Protein 3VY8 (pdb70)

Sequence (341 aa):
QVTLYGTIKAGVEVSRVKDAGTYKAQGGKSKTATQIADFGSKIGFKGQEDLGNGMKAIWQLEQKASIAGTNSGWGNRQSFIGLKGGFGTVRAGNLNTVLKDSGDNVNAWESGSNTEDVLGLGTIGRVESREISVRYDSPVFAGFSGSVQYVPRDNANDVDKYKHTKSSRESYHAGLKYENAGFFGQYAGSFAKYADLNTDAERVAVNTANAHPVKDYQVHRVVAGYDANDLYVSVAGQYEAAKNNEVGSIKGKKHEQTQVAATAAYYRFGNVTPRVSYAHGFKAKVNGVKDANYQYDQVIVGADYDFSKRTSALVSAGWWLKQGKGAGKVEQTASMVGLRHKF

Structure (mmCIF, N/CA/C/O backbone):
data_3VY8
#
_entry.id   3VY8
#
_cell.length_a   83.201
_cell.length_b   83.201
_cell.length_c   106.415
_cell.angle_alpha   90.00
_cell.angle_beta   90.00
_cell.angle_gamma   120.00
#
_symmetry.space_group_name_H-M   'P 63'
#
loop_
_entity.id
_entity.type
_entity.pdbx_description
1 polymer 'Outer membrane protein'
2 non-polymer 'CESIUM ION'
3 water water
#
loop_
_atom_site.group_PDB
_atom_site.id
_atom_site.type_symbol
_atom_site.label_atom_id
_atom_site.label_alt_id
_atom_site.label_comp_id
_atom_site.label_asym_id
_atom_site.label_entity_id
_atom_site.label_seq_id
_atom_site.pdbx_PDB_ins_code
_atom_site.Cartn_x
_atom_site.Cartn_y
_atom_site.Cartn_z
_atom_site.occupancy
_atom_site.B_iso_or_equiv
_atom_site.auth_seq_id
_atom_site.auth_comp_id
_atom_site.auth_asym_id
_atom_site.auth_atom_id
_atom_site.pdbx_PDB_model_num
ATOM 1 N N . GLN A 1 15 ? 44.092 13.218 -4.339 1.00 79.91 1 GLN X N 1
ATOM 2 C CA . GLN A 1 15 ? 42.858 14.021 -4.042 1.00 79.21 1 GLN X CA 1
ATOM 3 C C . GLN A 1 15 ? 42.536 14.180 -2.518 1.00 70.43 1 GLN X C 1
ATOM 4 O O . GLN A 1 15 ? 42.530 13.214 -1.766 1.00 68.28 1 GLN X O 1
ATOM 10 N N . VAL A 1 16 ? 42.300 15.430 -2.110 1.00 67.73 2 VAL X N 1
ATOM 11 C CA . VAL A 1 16 ? 42.117 15.864 -0.731 1.00 59.75 2 VAL X CA 1
ATOM 12 C C . VAL A 1 16 ? 40.924 16.825 -0.694 1.00 61.28 2 VAL X C 1
ATOM 13 O O . VAL A 1 16 ? 40.942 17.835 -1.409 1.00 52.03 2 VAL X O 1
ATOM 17 N N . THR A 1 17 ? 39.881 16.513 0.089 1.00 48.27 3 THR X N 1
ATOM 18 C CA . THR A 1 17 ? 38.727 17.375 0.060 1.00 44.70 3 THR X CA 1
ATOM 19 C C . THR A 1 17 ? 38.390 18.011 1.414 1.00 46.73 3 THR X C 1
ATOM 20 O O . THR A 1 17 ? 38.533 17.385 2.491 1.00 40.51 3 THR X O 1
ATOM 24 N N . LEU A 1 18 ? 37.946 19.269 1.334 1.00 38.92 4 LEU X N 1
ATOM 25 C CA . LEU A 1 18 ? 37.375 19.984 2.439 1.00 39.14 4 LEU X CA 1
ATOM 26 C C . LEU A 1 18 ? 35.847 19.922 2.390 1.00 40.14 4 LEU X C 1
ATOM 27 O O . LEU A 1 18 ? 35.258 20.077 1.344 1.00 40.62 4 LEU X O 1
ATOM 32 N N . TYR A 1 19 ? 35.215 19.694 3.532 1.00 36.58 5 TYR X N 1
ATOM 33 C CA . TYR A 1 19 ? 33.788 19.479 3.600 1.00 32.60 5 TYR X CA 1
ATOM 34 C C . TYR A 1 19 ? 33.286 19.897 4.964 1.00 33.43 5 TYR X C 1
ATOM 35 O O . TYR A 1 19 ? 34.082 20.147 5.880 1.00 36.50 5 TYR X O 1
ATOM 44 N N . GLY A 1 20 ? 31.971 19.999 5.124 1.00 31.34 6 GLY X N 1
ATOM 45 C CA . GLY A 1 20 ? 31.427 20.325 6.416 1.00 35.15 6 GLY X CA 1
ATOM 46 C C . GLY A 1 20 ? 29.939 20.674 6.361 1.00 34.57 6 GLY X C 1
ATOM 47 O O . GLY A 1 20 ? 29.319 20.623 5.323 1.00 32.18 6 GLY X O 1
ATOM 48 N N . THR A 1 21 ? 29.383 21.014 7.506 1.00 31.12 7 THR X N 1
ATOM 49 C CA . THR A 1 21 ? 28.032 21.486 7.560 1.00 34.22 7 THR X CA 1
ATOM 50 C C . THR A 1 21 ? 28.006 22.642 8.548 1.00 34.74 7 THR X C 1
ATOM 51 O O . THR A 1 21 ? 28.525 22.496 9.663 1.00 35.74 7 THR X O 1
ATOM 55 N N . ILE A 1 22 ? 27.452 23.783 8.129 1.00 33.30 8 ILE X N 1
ATOM 56 C CA . ILE A 1 22 ? 27.226 24.876 9.061 1.00 29.54 8 ILE X CA 1
ATOM 57 C C . ILE A 1 22 ? 25.702 24.885 9.359 1.00 33.71 8 ILE X C 1
ATOM 58 O O . ILE A 1 22 ? 24.915 24.955 8.440 1.00 31.29 8 ILE X O 1
ATOM 63 N N . LYS A 1 23 ? 25.277 24.842 10.615 1.00 33.94 9 LYS X N 1
ATOM 64 C CA . LYS A 1 23 ? 23.845 24.742 10.884 1.00 31.21 9 LYS X CA 1
ATOM 65 C C . LYS A 1 23 ? 23.532 25.368 12.213 1.00 32.36 9 LYS X C 1
ATOM 66 O O . LYS A 1 23 ? 24.286 25.229 13.180 1.00 36.12 9 LYS X O 1
ATOM 72 N N . ALA A 1 24 ? 22.420 26.103 12.271 1.00 28.70 10 ALA X N 1
ATOM 73 C CA . ALA A 1 24 ? 22.096 26.869 13.443 1.00 29.79 10 ALA X CA 1
ATOM 74 C C . ALA A 1 24 ? 20.657 27.338 13.360 1.00 32.24 10 ALA X C 1
ATOM 75 O O . ALA A 1 24 ? 20.067 27.336 12.305 1.00 33.15 10 ALA X O 1
ATOM 77 N N . GLY A 1 25 ? 20.124 27.815 14.478 1.00 37.74 11 GLY X N 1
ATOM 78 C CA . GLY A 1 25 ? 18.782 28.370 14.508 1.00 38.68 11 GLY X CA 1
ATOM 79 C C . GLY A 1 25 ? 18.486 29.060 15.816 1.00 42.00 11 GLY X C 1
ATOM 80 O O . GLY A 1 25 ? 19.398 29.363 16.656 1.00 35.32 11 GLY X O 1
ATOM 81 N N . VAL A 1 26 ? 17.194 29.380 15.964 1.00 37.64 12 VAL X N 1
ATOM 82 C CA . VAL A 1 26 ? 16.707 29.815 17.234 1.00 35.10 12 VAL X CA 1
ATOM 83 C C . VAL A 1 26 ? 15.735 28.847 17.825 1.00 34.96 12 VAL X C 1
ATOM 84 O O . VAL A 1 26 ? 14.822 28.437 17.152 1.00 35.24 12 VAL X O 1
ATOM 88 N N . GLU A 1 27 ? 15.982 28.474 19.093 1.00 38.42 13 GLU X N 1
ATOM 89 C CA . GLU A 1 27 ? 15.212 27.487 19.808 1.00 42.60 13 GLU X CA 1
ATOM 90 C C . GLU A 1 27 ? 14.431 28.195 20.928 1.00 48.77 13 GLU X C 1
ATOM 91 O O . GLU A 1 27 ? 14.968 29.076 21.635 1.00 40.03 13 GLU X O 1
ATOM 97 N N . VAL A 1 28 ? 13.169 27.792 21.071 1.00 42.10 14 VAL X N 1
ATOM 98 C CA . VAL A 1 28 ? 12.337 28.253 22.178 1.00 43.20 14 VAL X CA 1
ATOM 99 C C . VAL A 1 28 ? 12.010 27.009 23.005 1.00 42.87 14 VAL X C 1
ATOM 100 O O . VAL A 1 28 ? 11.597 25.982 22.456 1.00 41.67 14 VAL X O 1
ATOM 104 N N . SER A 1 29 ? 12.272 27.075 24.311 1.00 42.53 15 SER X N 1
ATOM 105 C CA . SER A 1 29 ? 12.088 25.918 25.182 1.00 44.19 15 SER X CA 1
ATOM 106 C C . SER A 1 29 ? 11.597 26.324 26.578 1.00 43.18 15 SER X C 1
ATOM 107 O O . SER A 1 29 ? 11.958 27.376 27.125 1.00 38.51 15 SER X O 1
ATOM 110 N N . ARG A 1 30 ? 10.826 25.397 27.145 1.00 46.55 16 ARG X N 1
ATOM 111 C CA . ARG A 1 30 ? 10.264 25.479 28.469 1.00 51.70 16 ARG X CA 1
ATOM 112 C C . ARG A 1 30 ? 10.312 24.103 29.104 1.00 47.53 16 ARG X C 1
ATOM 113 O O . ARG A 1 30 ? 10.141 23.089 28.431 1.00 51.81 16 ARG X O 1
ATOM 121 N N . VAL A 1 31 ? 10.479 24.079 30.415 1.00 48.12 17 VAL X N 1
ATOM 122 C CA . VAL A 1 31 ? 10.558 22.841 31.168 1.00 54.25 17 VAL X CA 1
ATOM 123 C C . VAL A 1 31 ? 9.512 22.919 32.265 1.00 59.71 17 VAL X C 1
ATOM 124 O O . VAL A 1 31 ? 9.301 23.978 32.861 1.00 54.33 17 VAL X O 1
ATOM 128 N N . LYS A 1 32 ? 8.845 21.790 32.496 1.00 62.14 18 LYS X N 1
ATOM 129 C CA . LYS A 1 32 ? 7.834 21.657 33.536 1.00 62.53 18 LYS X CA 1
ATOM 130 C C . LYS A 1 32 ? 8.397 20.620 34.484 1.00 59.35 18 LYS X C 1
ATOM 131 O O . LYS A 1 32 ? 8.369 19.424 34.212 1.00 60.88 18 LYS X O 1
ATOM 137 N N . ASP A 1 33 ? 8.967 21.100 35.583 1.00 64.62 19 ASP X N 1
ATOM 138 C CA . ASP A 1 33 ? 9.600 20.235 36.590 1.00 65.16 19 ASP X CA 1
ATOM 139 C C . ASP A 1 33 ? 9.210 20.823 37.951 1.00 72.97 19 ASP X C 1
ATOM 140 O O . ASP A 1 33 ? 9.658 21.939 38.317 1.00 69.58 19 ASP X O 1
ATOM 145 N N . ALA A 1 34 ? 8.395 20.052 38.689 1.00 73.01 20 ALA X N 1
ATOM 146 C CA . ALA A 1 34 ? 7.844 20.454 39.991 1.00 70.85 20 ALA X CA 1
ATOM 147 C C . ALA A 1 34 ? 8.981 20.631 40.985 1.00 75.71 20 ALA X C 1
ATOM 148 O O . ALA A 1 34 ? 9.039 21.653 41.676 1.00 74.77 20 ALA X O 1
ATOM 150 N N . GLY A 1 35 ? 9.896 19.654 41.019 1.00 69.43 21 GLY X N 1
ATOM 151 C CA . GLY A 1 35 ? 11.076 19.687 41.892 1.00 70.67 21 GLY X CA 1
ATOM 152 C C . GLY A 1 35 ? 11.958 20.920 41.795 1.00 70.18 21 GLY X C 1
ATOM 153 O O . GLY A 1 35 ? 12.338 21.496 42.813 1.00 72.59 21 GLY X O 1
ATOM 154 N N . THR A 1 36 ? 12.294 21.339 40.581 1.00 73.12 22 THR X N 1
ATOM 155 C CA . THR A 1 36 ? 13.299 22.387 40.422 1.00 73.60 22 THR X CA 1
ATOM 156 C C . THR A 1 36 ? 12.706 23.787 40.252 1.00 74.91 22 THR X C 1
ATOM 157 O O . THR A 1 36 ? 13.410 24.772 40.494 1.00 75.76 22 THR X O 1
ATOM 161 N N . TYR A 1 37 ? 11.429 23.893 39.860 1.00 78.48 23 TYR X N 1
ATOM 162 C CA . TYR A 1 37 ? 10.818 25.228 39.642 1.00 77.69 23 TYR X CA 1
ATOM 163 C C . TYR A 1 37 ? 9.676 25.530 40.575 1.00 82.80 23 TYR X C 1
ATOM 164 O O . TYR A 1 37 ? 8.679 24.805 40.595 1.00 85.94 23 TYR X O 1
ATOM 173 N N . LYS A 1 38 ? 9.826 26.620 41.328 1.00 94.26 24 LYS X N 1
ATOM 174 C CA . LYS A 1 38 ? 8.801 27.066 42.283 1.00 99.85 24 LYS X CA 1
ATOM 175 C C . LYS A 1 38 ? 7.671 27.845 41.577 1.00 103.25 24 LYS X C 1
ATOM 176 O O . LYS A 1 38 ? 6.526 27.808 42.023 1.00 100.44 24 LYS X O 1
ATOM 182 N N . ALA A 1 39 ? 7.998 28.516 40.468 1.00 108.67 25 ALA X N 1
ATOM 183 C CA . ALA A 1 39 ? 7.017 29.270 39.674 1.00 107.96 25 ALA X CA 1
ATOM 184 C C . ALA A 1 39 ? 5.793 28.414 39.289 1.00 106.23 25 ALA X C 1
ATOM 185 O O . ALA A 1 39 ? 5.898 27.188 39.206 1.00 109.02 25 ALA X O 1
ATOM 187 N N . GLN A 1 40 ? 4.648 29.070 39.055 1.00 109.51 26 GLN X N 1
ATOM 188 C CA . GLN A 1 40 ? 3.311 28.415 39.038 1.00 103.07 26 GLN X CA 1
ATOM 189 C C . GLN A 1 40 ? 3.111 27.190 38.111 1.00 111.16 26 GLN X C 1
ATOM 190 O O . GLN A 1 40 ? 3.218 27.289 36.873 1.00 104.51 26 GLN X O 1
ATOM 196 N N . GLY A 1 41 ? 2.798 26.048 38.735 1.00 108.57 27 GLY X N 1
ATOM 197 C CA . GLY A 1 41 ? 2.556 24.775 38.034 1.00 106.55 27 GLY X CA 1
ATOM 198 C C . GLY A 1 41 ? 3.793 23.894 37.879 1.00 102.43 27 GLY X C 1
ATOM 199 O O . GLY A 1 41 ? 3.720 22.822 37.269 1.00 95.95 27 GLY X O 1
ATOM 200 N N . GLY A 1 42 ? 4.922 24.339 38.443 1.00 98.16 28 GLY X N 1
ATOM 201 C CA . GLY A 1 42 ? 6.231 23.691 38.240 1.00 85.84 28 GLY X CA 1
ATOM 202 C C . GLY A 1 42 ? 6.900 24.080 36.921 1.00 71.45 28 GLY X C 1
ATOM 203 O O . GLY A 1 42 ? 7.846 23.451 36.494 1.00 76.07 28 GLY X O 1
ATOM 204 N N . LYS A 1 43 ? 6.406 25.137 36.298 1.00 66.20 29 LYS X N 1
ATOM 205 C CA . LYS A 1 43 ? 6.861 25.617 34.995 1.00 68.57 29 LYS X CA 1
ATOM 206 C C . LYS A 1 43 ? 8.031 26.593 35.083 1.00 66.44 29 LYS X C 1
ATOM 207 O O . LYS A 1 43 ? 7.998 27.538 35.872 1.00 61.60 29 LYS X O 1
ATOM 213 N N . SER A 1 44 ? 9.075 26.344 34.280 1.00 66.02 30 SER X N 1
ATOM 214 C CA . SER A 1 44 ? 10.194 27.285 34.133 1.00 59.79 30 SER X CA 1
ATOM 215 C C . SER A 1 44 ? 9.684 28.501 33.366 1.00 56.66 30 SER X C 1
ATOM 216 O O . SER A 1 44 ? 8.522 28.546 32.925 1.00 55.33 30 SER X O 1
ATOM 219 N N . LYS A 1 45 ? 10.543 29.492 33.201 1.00 52.66 31 LYS X N 1
ATOM 220 C CA . LYS A 1 45 ? 10.262 30.522 32.201 1.00 58.27 31 LYS X CA 1
ATOM 221 C C . LYS A 1 45 ? 10.571 29.951 30.802 1.00 50.60 31 LYS X C 1
ATOM 222 O O . LYS A 1 45 ? 11.194 28.881 30.676 1.00 45.91 31 LYS X O 1
ATOM 228 N N . THR A 1 46 ? 10.122 30.636 29.762 1.00 50.97 32 THR X N 1
ATOM 229 C CA . THR A 1 46 ? 10.415 30.246 28.380 1.00 52.41 32 THR X CA 1
ATOM 230 C C . THR A 1 46 ? 11.792 30.795 27.951 1.00 50.74 32 THR X C 1
ATOM 231 O O . THR A 1 46 ? 12.044 31.978 28.031 1.00 48.55 32 THR X O 1
ATOM 235 N N . ALA A 1 47 ? 12.678 29.911 27.514 1.00 51.85 33 ALA X N 1
ATOM 236 C CA . ALA A 1 47 ? 14.001 30.314 27.073 1.00 45.28 33 ALA X CA 1
ATOM 237 C C . ALA A 1 47 ? 14.011 30.456 25.546 1.00 45.68 33 ALA X C 1
ATOM 238 O O . ALA A 1 47 ? 13.412 29.608 24.825 1.00 38.31 33 ALA X O 1
ATOM 240 N N . THR A 1 48 ? 14.644 31.546 25.062 1.00 43.34 34 THR X N 1
ATOM 241 C CA . THR A 1 48 ? 14.790 31.828 23.603 1.00 46.10 34 THR X CA 1
ATOM 242 C C . THR A 1 48 ? 16.252 32.041 23.256 1.00 40.85 34 THR X C 1
ATOM 243 O O . THR A 1 48 ? 16.872 33.019 23.706 1.00 40.61 34 THR X O 1
ATOM 247 N N . GLN A 1 49 ? 16.775 31.150 22.422 1.00 38.51 35 GLN X N 1
ATOM 248 C CA . GLN A 1 49 ? 18.225 31.085 22.200 1.00 44.87 35 GLN X CA 1
ATOM 249 C C . GLN A 1 49 ? 18.576 30.836 20.788 1.00 40.17 35 GLN X C 1
ATOM 250 O O . GLN A 1 49 ? 18.047 29.905 20.198 1.00 36.94 35 GLN X O 1
ATOM 256 N N . ILE A 1 50 ? 19.446 31.700 20.268 1.00 33.93 36 ILE X N 1
ATOM 257 C CA . ILE A 1 50 ? 20.267 31.397 19.120 1.00 35.98 36 ILE X CA 1
ATOM 258 C C . ILE A 1 50 ? 21.183 30.207 19.515 1.00 36.87 36 ILE X C 1
ATOM 259 O O . ILE A 1 50 ? 21.848 30.239 20.534 1.00 33.13 36 ILE X O 1
ATOM 264 N N . ALA A 1 51 ? 21.171 29.141 18.728 1.00 37.85 37 ALA X N 1
ATOM 265 C CA . ALA A 1 51 ? 21.999 28.012 19.037 1.00 35.59 37 ALA X CA 1
ATOM 266 C C . ALA A 1 51 ? 22.644 27.380 17.787 1.00 36.78 37 ALA X C 1
ATOM 267 O O . ALA A 1 51 ? 21.973 27.135 16.816 1.00 35.05 37 ALA X O 1
ATOM 269 N N . ASP A 1 52 ? 23.919 27.009 17.881 1.00 28.78 38 ASP X N 1
ATOM 270 C CA . ASP A 1 52 ? 24.511 26.165 16.832 1.00 31.38 38 ASP X CA 1
ATOM 271 C C . ASP A 1 52 ? 23.918 24.749 16.961 1.00 31.14 38 ASP X C 1
ATOM 272 O O . ASP A 1 52 ? 23.786 24.219 18.068 1.00 29.59 38 ASP X O 1
ATOM 277 N N . PHE A 1 53 ? 23.662 24.142 15.819 1.00 29.69 39 PHE X N 1
ATOM 278 C CA . PHE A 1 53 ? 23.073 22.800 15.747 1.00 31.19 39 PHE X CA 1
ATOM 279 C C . PHE A 1 53 ? 24.121 21.736 15.545 1.00 32.79 39 PHE X C 1
ATOM 280 O O . PHE A 1 53 ? 23.776 20.623 15.250 1.00 31.71 39 PHE X O 1
ATOM 288 N N . GLY A 1 54 ? 25.416 22.069 15.676 1.00 33.02 40 GLY X N 1
ATOM 289 C CA . GLY A 1 54 ? 26.426 21.008 15.504 1.00 31.68 40 GLY X CA 1
ATOM 290 C C . GLY A 1 54 ? 27.262 21.177 14.237 1.00 32.32 40 GLY X C 1
ATOM 291 O O . GLY A 1 54 ? 27.691 20.207 13.619 1.00 30.31 40 GLY X O 1
ATOM 292 N N . SER A 1 55 ? 27.593 22.433 13.935 1.00 28.46 41 SER X N 1
ATOM 293 C CA . SER A 1 55 ? 28.339 22.764 12.767 1.00 28.55 41 SER X CA 1
ATOM 294 C C . SER A 1 55 ? 29.685 22.009 12.881 1.00 29.01 41 SER X C 1
ATOM 295 O O . SER A 1 55 ? 30.145 21.796 13.941 1.00 28.00 41 SER X O 1
ATOM 298 N N . LYS A 1 56 ? 30.245 21.616 11.761 1.00 28.90 42 LYS X N 1
ATOM 299 C CA . LYS A 1 56 ? 31.456 20.794 11.752 1.00 35.01 42 LYS X CA 1
ATOM 300 C C . LYS A 1 56 ? 32.212 21.044 10.478 1.00 34.97 42 LYS X C 1
ATOM 301 O O . LYS A 1 56 ? 31.684 21.519 9.457 1.00 33.07 42 LYS X O 1
ATOM 307 N N . ILE A 1 57 ? 33.484 20.726 10.548 1.00 37.26 43 ILE X N 1
ATOM 308 C CA . ILE A 1 57 ? 34.354 20.914 9.433 1.00 34.54 43 ILE X CA 1
ATOM 309 C C . ILE A 1 57 ? 35.356 19.777 9.394 1.00 36.29 43 ILE X C 1
ATOM 310 O O . ILE A 1 57 ? 35.854 19.345 10.421 1.00 37.19 43 ILE X O 1
ATOM 315 N N . GLY A 1 58 ? 35.592 19.268 8.186 1.00 39.26 44 GLY X N 1
ATOM 316 C CA . GLY A 1 58 ? 36.466 18.126 7.958 1.00 35.54 44 GLY X CA 1
ATOM 317 C C . GLY A 1 58 ? 37.413 18.265 6.772 1.00 41.10 44 GLY X C 1
ATOM 318 O O . GLY A 1 58 ? 37.200 19.098 5.858 1.00 37.11 44 GLY X O 1
ATOM 319 N N . PHE A 1 59 ? 38.448 17.416 6.805 1.00 37.44 45 PHE X N 1
ATOM 320 C CA . PHE A 1 59 ? 39.403 17.228 5.735 1.00 38.54 45 PHE X CA 1
ATOM 321 C C . PHE A 1 59 ? 39.538 15.715 5.522 1.00 40.31 45 PHE X C 1
ATOM 322 O O . PHE A 1 59 ? 39.730 14.981 6.479 1.00 40.85 45 PHE X O 1
ATOM 330 N N . LYS A 1 60 ? 39.422 15.260 4.276 1.00 38.78 46 LYS X N 1
ATOM 331 C CA . LYS A 1 60 ? 39.583 13.825 3.958 1.00 38.85 46 LYS X CA 1
ATOM 332 C C . LYS A 1 60 ? 40.221 13.665 2.608 1.00 42.86 46 LYS X C 1
ATOM 333 O O . LYS A 1 60 ? 40.230 14.610 1.782 1.00 38.93 46 LYS X O 1
ATOM 339 N N . GLY A 1 61 ? 40.742 12.462 2.369 1.00 37.93 47 GLY X N 1
ATOM 340 C CA . GLY A 1 61 ? 41.463 12.206 1.149 1.00 37.38 47 GLY X CA 1
ATOM 341 C C . GLY A 1 61 ? 41.514 10.707 0.927 1.00 41.01 47 GLY X C 1
ATOM 342 O O . GLY A 1 61 ? 41.190 9.926 1.829 1.00 36.00 47 GLY X O 1
ATOM 343 N N . GLN A 1 62 ? 41.938 10.318 -0.268 1.00 39.67 48 GLN X N 1
ATOM 344 C CA . GLN A 1 62 ? 42.149 8.910 -0.619 1.00 41.23 48 GLN X CA 1
ATOM 345 C C . GLN A 1 62 ? 43.223 8.886 -1.668 1.00 43.32 48 GLN X C 1
ATOM 346 O O . GLN A 1 62 ? 43.391 9.870 -2.395 1.00 45.13 48 GLN X O 1
ATOM 352 N N . GLU A 1 63 ? 43.930 7.762 -1.766 1.00 38.55 49 GLU X N 1
ATOM 353 C CA . GLU A 1 63 ? 44.937 7.597 -2.789 1.00 43.36 49 GLU X CA 1
ATOM 354 C C . GLU A 1 63 ? 44.881 6.170 -3.334 1.00 41.50 49 GLU X C 1
ATOM 355 O O . GLU A 1 63 ? 44.979 5.224 -2.556 1.00 41.33 49 GLU X O 1
ATOM 361 N N . ASP A 1 64 ? 44.789 6.039 -4.661 1.00 40.17 50 ASP X N 1
ATOM 362 C CA . ASP A 1 64 ? 44.767 4.736 -5.294 1.00 44.79 50 ASP X CA 1
ATOM 363 C C . ASP A 1 64 ? 46.171 4.153 -5.159 1.00 44.46 50 ASP X C 1
ATOM 364 O O . ASP A 1 64 ? 47.163 4.766 -5.510 1.00 42.54 50 ASP X O 1
ATOM 369 N N . LEU A 1 65 ? 46.229 2.980 -4.566 1.00 43.36 51 LEU X N 1
ATOM 370 C CA . LEU A 1 65 ? 47.489 2.280 -4.420 1.00 45.80 51 LEU X CA 1
ATOM 371 C C . LEU A 1 65 ? 47.765 1.268 -5.568 1.00 52.13 51 LEU X C 1
ATOM 372 O O . LEU A 1 65 ? 48.783 0.553 -5.516 1.00 46.49 51 LEU X O 1
ATOM 377 N N . GLY A 1 66 ? 46.876 1.242 -6.577 1.00 47.99 52 GLY X N 1
ATOM 378 C CA . GLY A 1 66 ? 47.113 0.497 -7.808 1.00 59.00 52 GLY X CA 1
ATOM 379 C C . GLY A 1 66 ? 46.326 -0.792 -8.132 1.00 72.00 52 GLY X C 1
ATOM 380 O O . GLY A 1 66 ? 46.189 -1.160 -9.325 1.00 70.57 52 GLY X O 1
ATOM 381 N N . ASN A 1 67 ? 45.814 -1.483 -7.109 1.00 71.18 53 ASN X N 1
ATOM 382 C CA . ASN A 1 67 ? 45.295 -2.851 -7.297 1.00 70.32 53 ASN X CA 1
ATOM 383 C C . ASN A 1 67 ? 43.810 -2.999 -6.984 1.00 69.52 53 ASN X C 1
ATOM 384 O O . ASN A 1 67 ? 43.360 -4.095 -6.641 1.00 70.22 53 ASN X O 1
ATOM 389 N N . GLY A 1 68 ? 43.047 -1.908 -7.079 1.00 63.63 54 GLY X N 1
ATOM 390 C CA . GLY A 1 68 ? 41.730 -1.870 -6.446 1.00 61.78 54 GLY X CA 1
ATOM 391 C C . GLY A 1 68 ? 41.870 -1.539 -4.947 1.00 63.28 54 GLY X C 1
ATOM 392 O O . GLY A 1 68 ? 40.881 -1.553 -4.212 1.00 71.35 54 GLY X O 1
ATOM 393 N N . MET A 1 69 ? 43.086 -1.234 -4.491 1.00 56.02 55 MET X N 1
ATOM 394 C CA . MET A 1 69 ? 43.319 -0.749 -3.127 1.00 52.59 55 MET X CA 1
ATOM 395 C C . MET A 1 69 ? 43.515 0.773 -3.005 1.00 48.67 55 MET X C 1
ATOM 396 O O . MET A 1 69 ? 44.192 1.413 -3.812 1.00 51.04 55 MET X O 1
ATOM 401 N N . LYS A 1 70 ? 42.960 1.349 -1.955 1.00 46.23 56 LYS X N 1
ATOM 402 C CA . LYS A 1 70 ? 43.105 2.771 -1.689 1.00 44.03 56 LYS X CA 1
ATOM 403 C C . LYS A 1 70 ? 43.533 3.036 -0.268 1.00 39.44 56 LYS X C 1
ATOM 404 O O . LYS A 1 70 ? 43.086 2.355 0.623 1.00 37.80 56 LYS X O 1
ATOM 410 N N . ALA A 1 71 ? 44.410 4.020 -0.040 1.00 39.38 57 ALA X N 1
ATOM 411 C CA . ALA A 1 71 ? 44.585 4.599 1.310 1.00 36.49 57 ALA X CA 1
ATOM 412 C C . ALA A 1 71 ? 43.424 5.566 1.532 1.00 36.08 57 ALA X C 1
ATOM 413 O O . ALA A 1 71 ? 43.046 6.254 0.590 1.00 33.42 57 ALA X O 1
ATOM 415 N N . ILE A 1 72 ? 42.869 5.605 2.758 1.00 35.93 58 ILE X N 1
ATOM 416 C CA . ILE A 1 72 ? 41.851 6.600 3.122 1.00 38.57 58 ILE X CA 1
ATOM 417 C C . ILE A 1 72 ? 42.181 7.261 4.436 1.00 37.77 58 ILE X C 1
ATOM 418 O O . ILE A 1 72 ? 42.730 6.609 5.291 1.00 42.57 58 ILE X O 1
ATOM 423 N N . TRP A 1 73 ? 41.781 8.520 4.609 1.00 33.72 59 TRP X N 1
ATOM 424 C CA . TRP A 1 73 ? 41.934 9.194 5.880 1.00 36.68 59 TRP X CA 1
ATOM 425 C C . TRP A 1 73 ? 40.919 10.283 5.963 1.00 37.68 59 TRP X C 1
ATOM 426 O O . TRP A 1 73 ? 40.374 10.687 4.955 1.00 32.48 59 TRP X O 1
ATOM 437 N N . GLN A 1 74 ? 40.707 10.779 7.177 1.00 36.23 60 GLN X N 1
ATOM 438 C CA . GLN A 1 74 ? 39.728 11.822 7.434 1.00 37.49 60 GLN X CA 1
ATOM 439 C C . GLN A 1 74 ? 40.083 12.420 8.762 1.00 37.82 60 GLN X C 1
ATOM 440 O O . GLN A 1 74 ? 40.519 11.707 9.682 1.00 37.79 60 GLN X O 1
ATOM 446 N N . LEU A 1 75 ? 39.973 13.741 8.834 1.00 32.10 61 LEU X N 1
ATOM 447 C CA . LEU A 1 75 ? 40.149 14.458 10.060 1.00 33.68 61 LEU X CA 1
ATOM 448 C C . LEU A 1 75 ? 38.930 15.412 10.170 1.00 34.35 61 LEU X C 1
ATOM 449 O O . LEU A 1 75 ? 38.841 16.383 9.440 1.00 33.34 61 LEU X O 1
ATOM 454 N N . GLU A 1 76 ? 37.994 15.098 11.048 1.00 32.89 62 GLU X N 1
ATOM 455 C CA . GLU A 1 76 ? 36.809 15.887 11.208 1.00 33.30 62 GLU X CA 1
ATOM 456 C C . GLU A 1 76 ? 36.733 16.492 12.600 1.00 34.10 62 GLU X C 1
ATOM 457 O O . GLU A 1 76 ? 37.121 15.843 13.574 1.00 29.17 62 GLU X O 1
ATOM 463 N N . GLN A 1 77 ? 36.155 17.701 12.717 1.00 31.90 63 GLN X N 1
ATOM 464 C CA . GLN A 1 77 ? 36.191 18.453 13.993 1.00 35.78 63 GLN X CA 1
ATOM 465 C C . GLN A 1 77 ? 34.837 19.100 14.221 1.00 30.42 63 GLN X C 1
ATOM 466 O O . GLN A 1 77 ? 34.259 19.549 13.278 1.00 29.91 63 GLN X O 1
ATOM 472 N N . LYS A 1 78 ? 34.463 19.304 15.474 1.00 30.29 64 LYS X N 1
ATOM 473 C CA . LYS A 1 78 ? 33.378 20.229 15.866 1.00 32.67 64 LYS X CA 1
ATOM 474 C C . LYS A 1 78 ? 33.793 21.649 15.608 1.00 34.63 64 LYS X C 1
ATOM 475 O O . LYS A 1 78 ? 34.979 22.018 15.881 1.00 33.78 64 LYS X O 1
ATOM 481 N N . ALA A 1 79 ? 32.874 22.457 15.046 1.00 31.32 65 ALA X N 1
ATOM 482 C CA . ALA A 1 79 ? 33.290 23.851 14.709 1.00 33.45 65 ALA X CA 1
ATOM 483 C C . ALA A 1 79 ? 32.075 24.753 14.833 1.00 31.85 65 ALA X C 1
ATOM 484 O O . ALA A 1 79 ? 31.673 25.355 13.877 1.00 30.62 65 ALA X O 1
ATOM 486 N N . SER A 1 80 ? 31.480 24.789 16.013 1.00 32.40 66 SER X N 1
ATOM 487 C CA . SER A 1 80 ? 30.247 25.495 16.192 1.00 35.37 66 SER X CA 1
ATOM 488 C C . SER A 1 80 ? 30.512 26.948 15.802 1.00 37.80 66 SER X C 1
ATOM 489 O O . SER A 1 80 ? 31.557 27.474 16.150 1.00 35.18 66 SER X O 1
ATOM 492 N N . ILE A 1 81 ? 29.564 27.590 15.111 1.00 37.35 67 ILE X N 1
ATOM 493 C CA . ILE A 1 81 ? 29.704 29.018 14.784 1.00 35.84 67 ILE X CA 1
ATOM 494 C C . ILE A 1 81 ? 29.471 29.943 15.942 1.00 37.43 67 ILE X C 1
ATOM 495 O O . ILE A 1 81 ? 29.597 31.189 15.788 1.00 32.34 67 ILE X O 1
ATOM 500 N N . ALA A 1 82 ? 29.133 29.364 17.091 1.00 36.45 68 ALA X N 1
ATOM 501 C CA . ALA A 1 82 ? 29.119 30.144 18.326 1.00 39.34 68 ALA X CA 1
ATOM 502 C C . ALA A 1 82 ? 30.525 30.258 18.996 1.00 40.92 68 ALA X C 1
ATOM 503 O O . ALA A 1 82 ? 30.677 30.937 19.988 1.00 36.23 68 ALA X O 1
ATOM 505 N N . GLY A 1 83 ? 31.523 29.560 18.462 1.00 38.95 69 GLY X N 1
ATOM 506 C CA . GLY A 1 83 ? 32.875 29.635 19.024 1.00 35.82 69 GLY X CA 1
ATOM 507 C C . GLY A 1 83 ? 33.106 28.860 20.305 1.00 35.07 69 GLY X C 1
ATOM 508 O O . GLY A 1 83 ? 33.881 29.255 21.109 1.00 40.97 69 GLY X O 1
ATOM 509 N N . THR A 1 84 ? 32.426 27.750 20.506 1.00 38.13 70 THR X N 1
ATOM 510 C CA . THR A 1 84 ? 32.503 27.042 21.767 1.00 40.80 70 THR X CA 1
ATOM 511 C C . THR A 1 84 ? 33.349 25.752 21.659 1.00 38.85 70 THR X C 1
ATOM 512 O O . THR A 1 84 ? 33.659 25.158 22.661 1.00 40.85 70 THR X O 1
ATOM 516 N N . ASN A 1 85 ? 33.679 25.298 20.454 1.00 31.06 71 ASN X N 1
ATOM 517 C CA . ASN A 1 85 ? 34.495 24.060 20.368 1.00 29.01 71 ASN X CA 1
ATOM 518 C C . ASN A 1 85 ? 35.973 24.419 20.224 1.00 32.30 71 ASN X C 1
ATOM 519 O O . ASN A 1 85 ? 36.312 25.489 19.718 1.00 26.53 71 ASN X O 1
ATOM 524 N N . SER A 1 86 ? 36.818 23.495 20.642 1.00 30.21 72 SER X N 1
ATOM 525 C CA . SER A 1 86 ? 38.222 23.549 20.264 1.00 34.10 72 SER X CA 1
ATOM 526 C C . SER A 1 86 ? 38.709 22.105 20.120 1.00 35.23 72 SER X C 1
ATOM 527 O O . SER A 1 86 ? 38.138 21.157 20.709 1.00 34.53 72 SER X O 1
ATOM 530 N N . GLY A 1 87 ? 39.706 21.891 19.294 1.00 33.76 73 GLY X N 1
ATOM 531 C CA . GLY A 1 87 ? 40.095 20.482 19.076 1.00 34.51 73 GLY X CA 1
ATOM 532 C C . GLY A 1 87 ? 40.075 20.088 17.615 1.00 33.41 73 GLY X C 1
ATOM 533 O O . GLY A 1 87 ? 39.308 20.617 16.789 1.00 33.40 73 GLY X O 1
ATOM 534 N N . TRP A 1 88 ? 40.964 19.162 17.303 1.00 32.79 74 TRP X N 1
ATOM 535 C CA . TRP A 1 88 ? 41.049 18.486 16.011 1.00 31.39 74 TRP X CA 1
ATOM 536 C C . TRP A 1 88 ? 40.755 17.034 16.294 1.00 31.16 74 TRP X C 1
ATOM 537 O O . TRP A 1 88 ? 41.064 16.521 17.350 1.00 28.60 74 TRP X O 1
ATOM 548 N N . GLY A 1 89 ? 40.182 16.365 15.324 1.00 32.95 75 GLY X N 1
ATOM 549 C CA . GLY A 1 89 ? 40.019 14.944 15.356 1.00 33.08 75 GLY X CA 1
ATOM 550 C C . GLY A 1 89 ? 38.926 14.548 16.330 1.00 31.00 75 GLY X C 1
ATOM 551 O O . GLY A 1 89 ? 38.912 13.387 16.716 1.00 32.85 75 GLY X O 1
ATOM 552 N N . ASN A 1 90 ? 38.042 15.458 16.763 1.00 26.93 76 ASN X N 1
ATOM 553 C CA . ASN A 1 90 ? 37.094 15.100 17.834 1.00 26.99 76 ASN X CA 1
ATOM 554 C C . ASN A 1 90 ? 35.729 14.666 17.258 1.00 31.74 76 ASN X C 1
ATOM 555 O O . ASN A 1 90 ? 34.792 14.410 18.012 1.00 29.19 76 ASN X O 1
ATOM 560 N N . ARG A 1 91 ? 35.593 14.684 15.934 1.00 32.57 77 ARG X N 1
ATOM 561 C CA . ARG A 1 91 ? 34.534 13.873 15.278 1.00 34.40 77 ARG X CA 1
ATOM 562 C C . ARG A 1 91 ? 35.226 12.810 14.423 1.00 32.15 77 ARG X C 1
ATOM 563 O O . ARG A 1 91 ? 36.460 12.782 14.312 1.00 33.00 77 ARG X O 1
ATOM 571 N N . GLN A 1 92 ? 34.449 11.985 13.756 1.00 35.17 78 GLN X N 1
ATOM 572 C CA . GLN A 1 92 ? 35.083 10.812 13.139 1.00 35.65 78 GLN X CA 1
ATOM 573 C C . GLN A 1 92 ? 36.334 11.133 12.305 1.00 30.39 78 GLN X C 1
ATOM 574 O O . GLN A 1 92 ? 36.291 11.931 11.404 1.00 34.65 78 GLN X O 1
ATOM 580 N N . SER A 1 93 ? 37.423 10.484 12.640 1.00 28.21 79 SER X N 1
ATOM 581 C CA . SER A 1 93 ? 38.731 10.784 12.090 1.00 31.71 79 SER X CA 1
ATOM 582 C C . SER A 1 93 ? 39.479 9.441 12.052 1.00 31.44 79 SER X C 1
ATOM 583 O O . SER A 1 93 ? 39.342 8.659 12.982 1.00 30.20 79 SER X O 1
ATOM 586 N N . PHE A 1 94 ? 40.191 9.133 10.974 1.00 30.43 80 PHE X N 1
ATOM 587 C CA . PHE A 1 94 ? 40.754 7.808 10.881 1.00 33.15 80 PHE X CA 1
ATOM 588 C C . PHE A 1 94 ? 41.806 7.813 9.803 1.00 36.13 80 PHE X C 1
ATOM 589 O O . PHE A 1 94 ? 41.886 8.760 9.039 1.00 33.99 80 PHE X O 1
ATOM 597 N N . ILE A 1 95 ? 42.627 6.750 9.791 1.00 33.91 81 ILE X N 1
ATOM 598 C CA . ILE A 1 95 ? 43.361 6.315 8.634 1.00 33.81 81 ILE X CA 1
ATOM 599 C C . ILE A 1 95 ? 42.873 4.871 8.299 1.00 33.72 81 ILE X C 1
ATOM 600 O O . ILE A 1 95 ? 42.484 4.141 9.173 1.00 33.25 81 ILE X O 1
ATOM 605 N N . GLY A 1 96 ? 42.869 4.469 7.049 1.00 34.20 82 GLY X N 1
ATOM 606 C CA . GLY A 1 96 ? 42.586 3.085 6.735 1.00 36.86 82 GLY X CA 1
ATOM 607 C C . GLY A 1 96 ? 42.920 2.688 5.291 1.00 37.59 82 GLY X C 1
ATOM 608 O O . GLY A 1 96 ? 43.644 3.386 4.563 1.00 32.31 82 GLY X O 1
ATOM 609 N N . LEU A 1 97 ? 42.412 1.518 4.910 1.00 37.26 83 LEU X N 1
ATOM 610 C CA . LEU A 1 97 ? 42.619 0.963 3.564 1.00 41.04 83 LEU X CA 1
ATOM 611 C C . LEU A 1 97 ? 41.321 0.372 3.096 1.00 42.67 83 LEU X C 1
ATOM 612 O O . LEU A 1 97 ? 40.640 -0.242 3.896 1.00 40.90 83 LEU X O 1
ATOM 617 N N . LYS A 1 98 ? 41.017 0.529 1.807 1.00 43.83 84 LYS X N 1
ATOM 618 C CA . LYS A 1 98 ? 39.796 0.068 1.185 1.00 45.82 84 LYS X CA 1
ATOM 619 C C . LYS A 1 98 ? 40.187 -0.686 -0.055 1.00 52.40 84 LYS X C 1
ATOM 620 O O . LYS A 1 98 ? 41.102 -0.275 -0.783 1.00 49.94 84 LYS X O 1
ATOM 626 N N . GLY A 1 99 ? 39.479 -1.778 -0.312 1.00 50.53 85 GLY X N 1
ATOM 627 C CA . GLY A 1 99 ? 39.835 -2.668 -1.401 1.00 56.69 85 GLY X CA 1
ATOM 628 C C . GLY A 1 99 ? 38.732 -3.645 -1.689 1.00 55.26 85 GLY X C 1
ATOM 629 O O . GLY A 1 99 ? 37.616 -3.484 -1.196 1.00 56.16 85 GLY X O 1
ATOM 630 N N . GLY A 1 100 ? 39.037 -4.675 -2.480 1.00 55.68 86 GLY X N 1
ATOM 631 C CA . GLY A 1 100 ? 38.015 -5.630 -2.862 1.00 55.32 86 GLY X CA 1
ATOM 632 C C . GLY A 1 100 ? 37.509 -6.288 -1.597 1.00 50.50 86 GLY X C 1
ATOM 633 O O . GLY A 1 100 ? 36.358 -6.674 -1.506 1.00 52.59 86 GLY X O 1
ATOM 634 N N . PHE A 1 101 ? 38.404 -6.364 -0.617 1.00 55.59 87 PHE X N 1
ATOM 635 C CA . PHE A 1 101 ? 38.196 -7.024 0.647 1.00 54.51 87 PHE X CA 1
ATOM 636 C C . PHE A 1 101 ? 37.214 -6.273 1.569 1.00 51.78 87 PHE X C 1
ATOM 637 O O . PHE A 1 101 ? 36.721 -6.830 2.544 1.00 48.28 87 PHE X O 1
ATOM 645 N N . GLY A 1 102 ? 36.928 -5.012 1.246 1.00 48.41 88 GLY X N 1
ATOM 646 C CA . GLY A 1 102 ? 36.070 -4.173 2.077 1.00 44.84 88 GLY X CA 1
ATOM 647 C C . GLY A 1 102 ? 36.865 -2.986 2.645 1.00 46.01 88 GLY X C 1
ATOM 648 O O . GLY A 1 102 ? 37.662 -2.364 1.932 1.00 42.86 88 GLY X O 1
ATOM 649 N N . THR A 1 103 ? 36.661 -2.646 3.913 1.00 40.88 89 THR X N 1
ATOM 650 C CA . THR A 1 103 ? 37.360 -1.464 4.445 1.00 40.05 89 THR X CA 1
ATOM 651 C C . THR A 1 103 ? 37.802 -1.707 5.840 1.00 36.96 89 THR X C 1
ATOM 652 O O . THR A 1 103 ? 37.027 -2.224 6.663 1.00 36.03 89 THR X O 1
ATOM 656 N N . VAL A 1 104 ? 39.033 -1.323 6.114 1.00 34.28 90 VAL X N 1
ATOM 657 C CA . VAL A 1 104 ? 39.541 -1.334 7.457 1.00 37.00 90 VAL X CA 1
ATOM 658 C C . VAL A 1 104 ? 40.059 0.080 7.893 1.00 36.93 90 VAL X C 1
ATOM 659 O O . VAL A 1 104 ? 40.791 0.738 7.139 1.00 36.48 90 VAL X O 1
ATOM 663 N N . ARG A 1 105 ? 39.672 0.526 9.100 1.00 35.21 91 ARG X N 1
ATOM 664 C CA . ARG A 1 105 ? 40.000 1.884 9.572 1.00 38.72 91 ARG X CA 1
ATOM 665 C C . ARG A 1 105 ? 40.394 1.808 11.011 1.00 38.38 91 ARG X C 1
ATOM 666 O O . ARG A 1 105 ? 39.911 0.950 11.757 1.00 35.88 91 ARG X O 1
ATOM 674 N N . ALA A 1 106 ? 41.297 2.675 11.414 1.00 35.70 92 ALA X N 1
ATOM 675 C CA . ALA A 1 106 ? 41.631 2.798 12.830 1.00 32.67 92 ALA X CA 1
ATOM 676 C C . ALA A 1 106 ? 41.560 4.296 13.153 1.00 30.36 92 ALA X C 1
ATOM 677 O O . ALA A 1 106 ? 41.951 5.080 12.333 1.00 27.69 92 ALA X O 1
ATOM 679 N N . GLY A 1 107 ? 40.976 4.659 14.302 1.00 33.77 93 GLY X N 1
ATOM 680 C CA . GLY A 1 107 ? 41.023 6.029 14.838 1.00 39.12 93 GLY X CA 1
ATOM 681 C C . GLY A 1 107 ? 39.859 6.365 15.739 1.00 37.71 93 GLY X C 1
ATOM 682 O O . GLY A 1 107 ? 39.352 5.507 16.433 1.00 33.90 93 GLY X O 1
ATOM 683 N N . ASN A 1 108 ? 39.438 7.636 15.726 1.00 34.56 94 ASN X N 1
ATOM 684 C CA . ASN A 1 108 ? 38.306 8.057 16.546 1.00 33.83 94 ASN X CA 1
ATOM 685 C C . ASN A 1 108 ? 37.050 7.732 15.746 1.00 34.06 94 ASN X C 1
ATOM 686 O O . ASN A 1 108 ? 36.528 8.568 15.043 1.00 33.48 94 ASN X O 1
ATOM 691 N N . LEU A 1 109 ? 36.590 6.496 15.823 1.00 30.35 95 LEU X N 1
ATOM 692 C CA . LEU A 1 109 ? 35.567 6.020 14.868 1.00 31.88 95 LEU X CA 1
ATOM 693 C C . LEU A 1 109 ? 34.162 5.999 15.425 1.00 31.42 95 LEU X C 1
ATOM 694 O O . LEU A 1 109 ? 33.996 5.644 16.584 1.00 32.68 95 LEU X O 1
ATOM 699 N N . ASN A 1 110 ? 33.164 6.329 14.602 1.00 31.06 96 ASN X N 1
ATOM 700 C CA . ASN A 1 110 ? 31.782 6.051 14.964 1.00 32.76 96 ASN X CA 1
ATOM 701 C C . ASN A 1 110 ? 31.593 4.591 15.252 1.00 34.46 96 ASN X C 1
ATOM 702 O O . ASN A 1 110 ? 32.213 3.703 14.672 1.00 36.81 96 ASN X O 1
ATOM 707 N N . THR A 1 111 ? 30.728 4.363 16.188 1.00 35.72 97 THR X N 1
ATOM 708 C CA . THR A 1 111 ? 30.372 3.088 16.630 1.00 36.90 97 THR X CA 1
ATOM 709 C C . THR A 1 111 ? 29.376 2.607 15.585 1.00 37.51 97 THR X C 1
ATOM 710 O O . THR A 1 111 ? 28.759 3.419 14.943 1.00 34.31 97 THR X O 1
ATOM 714 N N . VAL A 1 112 ? 29.213 1.286 15.439 1.00 37.52 98 VAL X N 1
ATOM 715 C CA . VAL A 1 112 ? 28.238 0.733 14.485 1.00 39.50 98 VAL X CA 1
ATOM 716 C C . VAL A 1 112 ? 26.865 1.254 14.970 1.00 39.91 98 VAL X C 1
ATOM 717 O O . VAL A 1 112 ? 25.959 1.532 14.201 1.00 39.17 98 VAL X O 1
ATOM 721 N N . LEU A 1 113 ? 26.721 1.448 16.263 1.00 38.29 99 LEU X N 1
ATOM 722 C CA . LEU A 1 113 ? 25.432 1.913 16.740 1.00 36.73 99 LEU X CA 1
ATOM 723 C C . LEU A 1 113 ? 25.263 3.366 16.373 1.00 40.01 99 LEU X C 1
ATOM 724 O O . LEU A 1 113 ? 24.184 3.838 15.982 1.00 37.58 99 LEU X O 1
ATOM 729 N N . LYS A 1 114 ? 26.356 4.098 16.506 1.00 36.68 100 LYS X N 1
ATOM 730 C CA . LYS A 1 114 ? 26.316 5.461 16.148 1.00 35.82 100 LYS X CA 1
ATOM 731 C C . LYS A 1 114 ? 25.957 5.660 14.687 1.00 33.82 100 LYS X C 1
ATOM 732 O O . LYS A 1 114 ? 25.096 6.508 14.357 1.00 35.33 100 LYS X O 1
ATOM 738 N N . ASP A 1 115 ? 26.600 4.911 13.788 1.00 33.23 101 ASP X N 1
ATOM 739 C CA . ASP A 1 115 ? 26.177 4.965 12.379 1.00 34.84 101 ASP X CA 1
ATOM 740 C C . ASP A 1 115 ? 24.689 4.609 12.126 1.00 37.75 101 ASP X C 1
ATOM 741 O O . ASP A 1 115 ? 24.000 5.317 11.390 1.00 37.92 101 ASP X O 1
ATOM 746 N N . SER A 1 116 ? 24.189 3.554 12.752 1.00 35.83 102 SER X N 1
ATOM 747 C CA . SER A 1 116 ? 22.763 3.179 12.560 1.00 37.34 102 SER X CA 1
ATOM 748 C C . SER A 1 116 ? 21.807 4.301 12.997 1.00 44.07 102 SER X C 1
ATOM 749 O O . SER A 1 116 ? 20.574 4.332 12.666 1.00 43.61 102 SER X O 1
ATOM 752 N N . GLY A 1 117 ? 22.369 5.235 13.763 1.00 44.96 103 GLY X N 1
ATOM 753 C CA . GLY A 1 117 ? 21.586 6.339 14.278 1.00 45.48 103 GLY X CA 1
ATOM 754 C C . GLY A 1 117 ? 21.067 7.292 13.220 1.00 43.37 103 GLY X C 1
ATOM 755 O O . GLY A 1 117 ? 20.081 7.969 13.428 1.00 46.80 103 GLY X O 1
ATOM 756 N N . ASP A 1 118 ? 21.705 7.299 12.061 1.00 48.03 104 ASP X N 1
ATOM 757 C CA . ASP A 1 118 ? 21.202 8.031 10.905 1.00 49.83 104 ASP X CA 1
ATOM 758 C C . ASP A 1 118 ? 19.772 7.665 10.453 1.00 57.01 104 ASP X C 1
ATOM 759 O O . ASP A 1 118 ? 19.044 8.538 10.013 1.00 53.48 104 ASP X O 1
ATOM 764 N N . ASN A 1 119 ? 19.382 6.391 10.585 1.00 44.59 105 ASN X N 1
ATOM 765 C CA . ASN A 1 119 ? 18.048 5.943 10.245 1.00 50.09 105 ASN X CA 1
ATOM 766 C C . ASN A 1 119 ? 17.073 5.990 11.387 1.00 51.54 105 ASN X C 1
ATOM 767 O O . ASN A 1 119 ? 15.951 5.453 11.288 1.00 56.05 105 ASN X O 1
ATOM 772 N N . VAL A 1 120 ? 17.489 6.608 12.475 1.00 45.49 106 VAL X N 1
ATOM 773 C CA . VAL A 1 120 ? 16.641 6.722 13.606 1.00 42.32 106 VAL X CA 1
ATOM 774 C C . VAL A 1 120 ? 16.279 8.178 13.925 1.00 44.07 106 VAL X C 1
ATOM 775 O O . VAL A 1 120 ? 15.177 8.450 14.336 1.00 42.51 106 VAL X O 1
ATOM 779 N N . ASN A 1 121 ? 17.250 9.095 13.833 1.00 42.50 107 ASN X N 1
ATOM 780 C CA . ASN A 1 121 ? 17.028 10.437 14.360 1.00 41.51 107 ASN X CA 1
ATOM 781 C C . ASN A 1 121 ? 17.629 11.425 13.378 1.00 42.02 107 ASN X C 1
ATOM 782 O O . ASN A 1 121 ? 18.841 11.659 13.330 1.00 47.52 107 ASN X O 1
ATOM 787 N N . ALA A 1 122 ? 16.754 11.980 12.561 1.00 46.94 108 ALA X N 1
ATOM 788 C CA . ALA A 1 122 ? 17.144 12.898 11.485 1.00 56.19 108 ALA X CA 1
ATOM 789 C C . ALA A 1 122 ? 17.097 14.371 11.907 1.00 54.61 108 ALA X C 1
ATOM 790 O O . ALA A 1 122 ? 17.487 15.253 11.138 1.00 60.01 108 ALA X O 1
ATOM 792 N N . TRP A 1 123 ? 16.657 14.644 13.125 1.00 43.16 109 TRP X N 1
ATOM 793 C CA . TRP A 1 123 ? 16.389 16.013 13.542 1.00 40.74 109 TRP X CA 1
ATOM 794 C C . TRP A 1 123 ? 17.650 16.785 13.845 1.00 43.22 109 TRP X C 1
ATOM 795 O O . TRP A 1 123 ? 18.668 16.205 14.269 1.00 38.32 109 TRP X O 1
ATOM 806 N N . GLU A 1 124 ? 17.584 18.093 13.622 1.00 41.23 110 GLU X N 1
ATOM 807 C CA . GLU A 1 124 ? 18.650 19.046 13.934 1.00 40.60 110 GLU X CA 1
ATOM 808 C C . GLU A 1 124 ? 18.170 19.875 15.093 1.00 39.78 110 GLU X C 1
ATOM 809 O O . GLU A 1 124 ? 16.970 20.252 15.148 1.00 38.63 110 GLU X O 1
ATOM 815 N N . SER A 1 125 ? 19.059 20.104 16.054 1.00 37.64 111 SER X N 1
ATOM 816 C CA . SER A 1 125 ? 18.802 20.954 17.217 1.00 36.82 111 SER X CA 1
ATOM 817 C C . SER A 1 125 ? 20.117 21.331 17.842 1.00 35.72 111 SER X C 1
ATOM 818 O O . SER A 1 125 ? 21.140 20.713 17.530 1.00 35.58 111 SER X O 1
ATOM 821 N N . GLY A 1 126 ? 20.093 22.330 18.727 1.00 37.75 112 GLY X N 1
ATOM 822 C CA . GLY A 1 126 ? 21.209 22.571 19.674 1.00 42.54 112 GLY X CA 1
ATOM 823 C C . GLY A 1 126 ? 21.376 21.478 20.736 1.00 43.68 112 GLY X C 1
ATOM 824 O O . GLY A 1 126 ? 20.544 20.549 20.858 1.00 38.96 112 GLY X O 1
ATOM 825 N N . SER A 1 127 ? 22.451 21.566 21.511 1.00 38.97 113 SER X N 1
ATOM 826 C CA . SER A 1 127 ? 22.727 20.577 22.556 1.00 44.93 113 SER X CA 1
ATOM 827 C C . SER A 1 127 ? 21.692 20.664 23.686 1.00 45.51 113 SER X C 1
ATOM 828 O O . SER A 1 127 ? 21.300 19.633 24.199 1.00 42.80 113 SER X O 1
ATOM 831 N N . ASN A 1 128 ? 21.206 21.878 24.000 1.00 39.50 114 ASN X N 1
ATOM 832 C CA . ASN A 1 128 ? 20.188 22.081 25.007 1.00 41.34 114 ASN X CA 1
ATOM 833 C C . ASN A 1 128 ? 18.832 21.400 24.773 1.00 43.71 114 ASN X C 1
ATOM 834 O O . ASN A 1 128 ? 18.164 21.073 25.767 1.00 44.61 114 ASN X O 1
ATOM 839 N N . THR A 1 129 ? 18.465 21.154 23.507 1.00 42.11 115 THR X N 1
ATOM 840 C CA . THR A 1 129 ? 17.128 20.660 23.097 1.00 40.45 115 THR X CA 1
ATOM 841 C C . THR A 1 129 ? 17.190 19.293 22.440 1.00 41.46 115 THR X C 1
ATOM 842 O O . THR A 1 129 ? 16.203 18.822 21.846 1.00 38.45 115 THR X O 1
ATOM 846 N N . GLU A 1 130 ? 18.357 18.677 22.557 1.00 38.78 116 GLU X N 1
ATOM 847 C CA . GLU A 1 130 ? 18.673 17.395 21.947 1.00 38.30 116 GLU X CA 1
ATOM 848 C C . GLU A 1 130 ? 17.653 16.286 22.263 1.00 42.81 116 GLU X C 1
ATOM 849 O O . GLU A 1 130 ? 17.562 15.256 21.540 1.00 38.18 116 GLU X O 1
ATOM 855 N N . ASP A 1 131 ? 17.012 16.416 23.423 1.00 40.03 117 ASP X N 1
ATOM 856 C CA . ASP A 1 131 ? 16.171 15.338 23.921 1.00 41.54 117 ASP X CA 1
ATOM 857 C C . ASP A 1 131 ? 14.708 15.648 23.622 1.00 44.94 117 ASP X C 1
ATOM 858 O O . ASP A 1 131 ? 13.872 14.770 23.704 1.00 43.55 117 ASP X O 1
ATOM 863 N N . VAL A 1 132 ? 14.418 16.875 23.201 1.00 39.21 118 VAL X N 1
ATOM 864 C CA . VAL A 1 132 ? 13.009 17.212 22.881 1.00 40.42 118 VAL X CA 1
ATOM 865 C C . VAL A 1 132 ? 12.751 17.574 21.415 1.00 43.21 118 VAL X C 1
ATOM 866 O O . VAL A 1 132 ? 11.704 17.184 20.813 1.00 45.98 118 VAL X O 1
ATOM 870 N N . LEU A 1 133 ? 13.723 18.242 20.799 1.00 39.67 119 LEU X N 1
ATOM 871 C CA . LEU A 1 133 ? 13.686 18.478 19.361 1.00 36.49 119 LEU X CA 1
ATOM 872 C C . LEU A 1 133 ? 14.441 17.397 18.616 1.00 40.52 119 LEU X C 1
ATOM 873 O O . LEU A 1 133 ? 14.516 17.443 17.397 1.00 39.91 119 LEU X O 1
ATOM 878 N N . GLY A 1 134 ? 15.012 16.429 19.330 1.00 37.66 120 GLY X N 1
ATOM 879 C CA . GLY A 1 134 ? 15.594 15.278 18.661 1.00 35.26 120 GLY X CA 1
ATOM 880 C C . GLY A 1 134 ? 15.207 14.033 19.457 1.00 39.97 120 GLY X C 1
A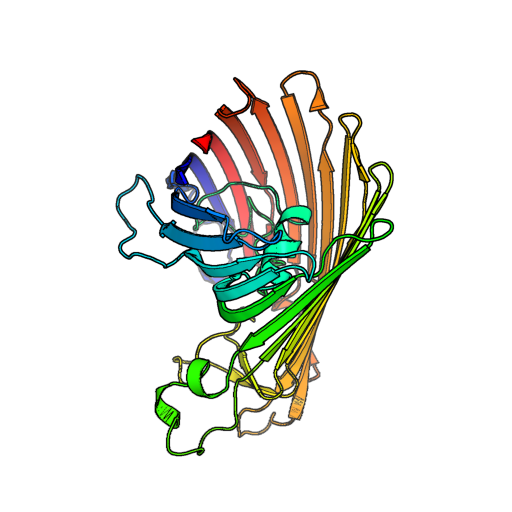TOM 881 O O . GLY A 1 134 ? 14.669 14.103 20.594 1.00 37.24 120 GLY X O 1
ATOM 882 N N . LEU A 1 135 ? 15.467 12.881 18.885 1.00 37.26 121 LEU X N 1
ATOM 883 C CA . LEU A 1 135 ? 15.236 11.684 19.631 1.00 37.01 121 LEU X CA 1
ATOM 884 C C . LEU A 1 135 ? 16.577 11.445 20.297 1.00 40.34 121 LEU X C 1
ATOM 885 O O . LEU A 1 135 ? 17.244 10.439 19.993 1.00 36.76 121 LEU X O 1
ATOM 890 N N . GLY A 1 136 ? 16.904 12.336 21.252 1.00 38.28 122 GLY X N 1
ATOM 891 C CA . GLY A 1 136 ? 18.082 12.264 22.128 1.00 42.11 122 GLY X CA 1
ATOM 892 C C . GLY A 1 136 ? 18.306 11.029 23.008 1.00 40.81 122 GLY X C 1
ATOM 893 O O . GLY A 1 136 ? 19.453 10.569 23.213 1.00 36.53 122 GLY X O 1
ATOM 894 N N . THR A 1 137 ? 17.208 10.466 23.487 1.00 37.99 123 THR X N 1
ATOM 895 C CA . THR A 1 137 ? 17.260 9.463 24.543 1.00 36.99 123 THR X CA 1
ATOM 896 C C . THR A 1 137 ? 17.667 8.143 23.918 1.00 38.08 123 THR X C 1
ATOM 897 O O . THR A 1 137 ? 18.588 7.472 24.429 1.00 38.30 123 THR X O 1
ATOM 901 N N . ILE A 1 138 ? 17.043 7.805 22.794 1.00 35.09 124 ILE X N 1
ATOM 902 C CA . ILE A 1 138 ? 17.371 6.573 22.152 1.00 37.33 124 ILE X CA 1
ATOM 903 C C . ILE A 1 138 ? 18.829 6.572 21.687 1.00 39.02 124 ILE X C 1
ATOM 904 O O . ILE A 1 138 ? 19.456 5.502 21.656 1.00 36.18 124 ILE X O 1
ATOM 909 N N . GLY A 1 139 ? 19.337 7.767 21.322 1.00 33.75 125 GLY X N 1
ATOM 910 C CA . GLY A 1 139 ? 20.726 7.882 20.953 1.00 39.18 125 GLY X CA 1
ATOM 911 C C . GLY A 1 139 ? 21.768 7.868 22.078 1.00 42.03 125 GLY X C 1
ATOM 912 O O . GLY A 1 139 ? 22.948 8.042 21.806 1.00 42.74 125 GLY X O 1
ATOM 913 N N . ARG A 1 140 ? 21.348 7.678 23.335 1.00 39.82 126 ARG X N 1
ATOM 914 C CA . ARG A 1 140 ? 22.240 7.709 24.466 1.00 39.34 126 ARG X CA 1
ATOM 915 C C . ARG A 1 140 ? 23.321 6.614 24.392 1.00 40.58 126 ARG X C 1
ATOM 916 O O . ARG A 1 140 ? 24.374 6.792 25.022 1.00 35.82 126 ARG X O 1
ATOM 924 N N . VAL A 1 141 ? 23.045 5.514 23.642 1.00 37.95 127 VAL X N 1
ATOM 925 C CA . VAL A 1 141 ? 23.977 4.410 23.455 1.00 35.02 127 VAL X CA 1
ATOM 926 C C . VAL A 1 141 ? 24.990 4.692 22.367 1.00 39.03 127 VAL X C 1
ATOM 927 O O . VAL A 1 141 ? 25.789 3.844 22.073 1.00 37.48 127 VAL X O 1
ATOM 931 N N . GLU A 1 142 ? 24.933 5.855 21.706 1.00 38.91 128 GLU X N 1
ATOM 932 C CA . GLU A 1 142 ? 25.765 6.036 20.509 1.00 39.45 128 GLU X CA 1
ATOM 933 C C . GLU A 1 142 ? 27.032 6.789 20.896 1.00 36.79 128 GLU X C 1
ATOM 934 O O . GLU A 1 142 ? 26.975 7.812 21.563 1.00 38.28 128 GLU X O 1
ATOM 940 N N . SER A 1 143 ? 28.181 6.310 20.452 1.00 35.82 129 SER X N 1
ATOM 941 C CA . SER A 1 143 ? 29.366 7.104 20.728 1.00 37.53 129 SER X CA 1
ATOM 942 C C . SER A 1 143 ? 30.454 7.061 19.616 1.00 36.18 129 SER X C 1
ATOM 943 O O . SER A 1 143 ? 30.388 6.310 18.613 1.00 34.40 129 SER X O 1
ATOM 946 N N . ARG A 1 144 ? 31.490 7.858 19.809 1.00 34.01 130 ARG X N 1
ATOM 947 C CA . ARG A 1 144 ? 32.701 7.627 19.059 1.00 35.44 130 ARG X CA 1
ATOM 948 C C . ARG A 1 144 ? 33.715 6.934 19.929 1.00 37.34 130 ARG X C 1
ATOM 949 O O . ARG A 1 144 ? 33.807 7.260 21.099 1.00 35.57 130 ARG X O 1
ATOM 957 N N . GLU A 1 145 ? 34.560 6.062 19.375 1.00 39.30 131 GLU X N 1
ATOM 958 C CA . GLU A 1 145 ? 35.544 5.290 20.208 1.00 34.97 131 GLU X CA 1
ATOM 959 C C . GLU A 1 145 ? 36.884 5.184 19.528 1.00 34.86 131 GLU X C 1
ATOM 960 O O . GLU A 1 145 ? 36.899 5.016 18.337 1.00 36.05 131 GLU X O 1
ATOM 966 N N . ILE A 1 146 ? 38.005 5.227 20.269 1.00 32.64 132 ILE X N 1
ATOM 967 C CA . ILE A 1 146 ? 39.307 4.932 19.666 1.00 33.26 132 ILE X CA 1
ATOM 968 C C . ILE A 1 146 ? 39.300 3.430 19.406 1.00 34.87 132 ILE X C 1
ATOM 969 O O . ILE A 1 146 ? 39.314 2.655 20.357 1.00 31.94 132 ILE X O 1
ATOM 974 N N . SER A 1 147 ? 39.250 3.032 18.131 1.00 31.06 133 SER X N 1
ATOM 975 C CA . SER A 1 147 ? 38.998 1.605 17.820 1.00 36.37 133 SER X CA 1
ATOM 976 C C . SER A 1 147 ? 39.536 1.236 16.451 1.00 37.74 133 SER X C 1
ATOM 977 O O . SER A 1 147 ? 40.097 2.104 15.701 1.00 37.07 133 SER X O 1
ATOM 980 N N . VAL A 1 148 ? 39.378 -0.051 16.132 1.00 39.19 134 VAL X N 1
ATOM 981 C CA . VAL A 1 148 ? 39.580 -0.544 14.769 1.00 37.59 134 VAL X CA 1
ATOM 982 C C . VAL A 1 148 ? 38.291 -1.052 14.249 1.00 39.50 134 VAL X C 1
ATOM 983 O O . VAL A 1 148 ? 37.510 -1.618 14.998 1.00 39.19 134 VAL X O 1
ATOM 987 N N . ARG A 1 149 ? 38.037 -0.842 12.964 1.00 39.26 135 ARG X N 1
ATOM 988 C CA . ARG A 1 149 ? 36.785 -1.282 12.427 1.00 40.06 135 ARG X CA 1
ATOM 989 C C . ARG A 1 149 ? 36.950 -1.903 11.042 1.00 46.12 135 ARG X C 1
ATOM 990 O O . ARG A 1 149 ? 37.760 -1.422 10.211 1.00 40.31 135 ARG X O 1
ATOM 998 N N . TYR A 1 150 ? 36.168 -2.950 10.806 1.00 38.47 136 TYR X N 1
ATOM 999 C CA . TYR A 1 150 ? 36.077 -3.570 9.502 1.00 38.03 136 TYR X CA 1
ATOM 1000 C C . TYR A 1 150 ? 34.637 -3.374 8.989 1.00 37.05 136 TYR X C 1
ATOM 1001 O O . TYR A 1 150 ? 33.708 -3.637 9.729 1.00 39.79 136 TYR X O 1
ATOM 1010 N N . ASP A 1 151 ? 34.492 -2.919 7.746 1.00 34.67 137 ASP X N 1
ATOM 1011 C CA . ASP A 1 151 ? 33.202 -2.818 7.016 1.00 41.17 137 ASP X CA 1
ATOM 1012 C C . ASP A 1 151 ? 33.314 -3.651 5.741 1.00 42.59 137 ASP X C 1
ATOM 1013 O O . ASP A 1 151 ? 34.321 -3.593 5.017 1.00 34.56 137 ASP X O 1
ATOM 1018 N N . SER A 1 152 ? 32.336 -4.533 5.538 1.00 39.53 138 SER X N 1
ATOM 1019 C CA . SER A 1 152 ? 32.420 -5.467 4.382 1.00 40.39 138 SER X CA 1
ATOM 1020 C C . SER A 1 152 ? 31.925 -4.742 3.178 1.00 38.79 138 SER X C 1
ATOM 1021 O O . SER A 1 152 ? 31.227 -3.800 3.334 1.00 41.34 138 SER X O 1
ATOM 1024 N N . PRO A 1 153 ? 32.227 -5.241 1.957 1.00 48.04 139 PRO X N 1
ATOM 1025 C CA . PRO A 1 153 ? 31.507 -4.862 0.728 1.00 48.68 139 PRO X CA 1
ATOM 1026 C C . PRO A 1 153 ? 30.041 -5.202 0.831 1.00 47.72 139 PRO X C 1
ATOM 1027 O O . PRO A 1 153 ? 29.655 -6.085 1.632 1.00 53.21 139 PRO X O 1
ATOM 1031 N N . VAL A 1 154 ? 29.221 -4.534 0.037 1.00 51.97 140 VAL X N 1
ATOM 1032 C CA . VAL A 1 154 ? 27.813 -4.935 -0.087 1.00 53.73 140 VAL X CA 1
ATOM 1033 C C . VAL A 1 154 ? 27.718 -6.080 -1.086 1.00 55.53 140 VAL X C 1
ATOM 1034 O O . VAL A 1 154 ? 28.287 -5.996 -2.159 1.00 61.00 140 VAL X O 1
ATOM 1038 N N . PHE A 1 155 ? 27.014 -7.143 -0.719 1.00 58.17 141 PHE X N 1
ATOM 1039 C CA . PHE A 1 155 ? 26.806 -8.318 -1.558 1.00 60.60 141 PHE X CA 1
ATOM 1040 C C . PHE A 1 155 ? 25.347 -8.757 -1.439 1.00 64.11 141 PHE X C 1
ATOM 1041 O O . PHE A 1 155 ? 24.856 -9.029 -0.328 1.00 61.29 141 PHE X O 1
ATOM 1049 N N . ALA A 1 156 ? 24.666 -8.821 -2.590 1.00 63.91 142 ALA X N 1
ATOM 1050 C CA . ALA A 1 156 ? 23.248 -9.188 -2.700 1.00 59.94 142 ALA X CA 1
ATOM 1051 C C . ALA A 1 156 ? 22.402 -8.295 -1.797 1.00 58.06 142 ALA X C 1
ATOM 1052 O O . ALA A 1 156 ? 21.438 -8.751 -1.194 1.00 56.83 142 ALA X O 1
ATOM 1054 N N . GLY A 1 157 ? 22.807 -7.023 -1.706 1.00 58.92 143 GLY X N 1
ATOM 1055 C CA . GLY A 1 157 ? 22.198 -6.038 -0.812 1.00 58.75 143 GLY X CA 1
ATOM 1056 C C . GLY A 1 157 ? 22.509 -6.121 0.694 1.00 63.16 143 GLY X C 1
ATOM 1057 O O . GLY A 1 157 ? 21.990 -5.310 1.472 1.00 57.91 143 GLY X O 1
ATOM 1058 N N . PHE A 1 158 ? 23.327 -7.101 1.089 1.00 53.89 144 PHE X N 1
ATOM 1059 C CA . PHE A 1 158 ? 23.763 -7.333 2.471 1.00 53.10 144 PHE X CA 1
ATOM 1060 C C . PHE A 1 158 ? 25.130 -6.666 2.745 1.00 50.51 144 PHE X C 1
ATOM 1061 O O . PHE A 1 158 ? 25.985 -6.723 1.879 1.00 45.82 144 PHE X O 1
ATOM 1069 N N . SER A 1 159 ? 25.335 -6.060 3.928 1.00 46.86 145 SER X N 1
ATOM 1070 C CA . SER A 1 159 ? 26.694 -5.614 4.404 1.00 45.96 145 SER X CA 1
ATOM 1071 C C . SER A 1 159 ? 26.766 -5.813 5.879 1.00 46.02 145 SER X C 1
ATOM 1072 O O . SER A 1 159 ? 25.731 -5.831 6.572 1.00 49.63 145 SER X O 1
ATOM 1075 N N . GLY A 1 160 ? 27.979 -5.928 6.379 1.00 46.86 146 GLY X N 1
ATOM 1076 C CA . GLY A 1 160 ? 28.188 -5.916 7.821 1.00 50.28 146 GLY X CA 1
ATOM 1077 C C . GLY A 1 160 ? 29.455 -5.208 8.310 1.00 42.36 146 GLY X C 1
ATOM 1078 O O . GLY A 1 160 ? 30.363 -4.929 7.546 1.00 43.99 146 GLY X O 1
ATOM 1079 N N . SER A 1 161 ? 29.521 -5.004 9.616 1.00 44.84 147 SER X N 1
ATOM 1080 C CA . SER A 1 161 ? 30.634 -4.264 10.244 1.00 43.83 147 SER X CA 1
ATOM 1081 C C . SER A 1 161 ? 31.007 -4.890 11.536 1.00 43.67 147 SER X C 1
ATOM 1082 O O . SER A 1 161 ? 30.164 -5.422 12.241 1.00 39.10 147 SER X O 1
ATOM 1085 N N . VAL A 1 162 ? 32.291 -4.793 11.859 1.00 41.94 148 VAL X N 1
ATOM 1086 C CA . VAL A 1 162 ? 32.792 -5.379 13.061 1.00 38.74 148 VAL X CA 1
ATOM 1087 C C . VAL A 1 162 ? 33.859 -4.469 13.631 1.00 36.51 148 VAL X C 1
ATOM 1088 O O . VAL A 1 162 ? 34.691 -3.994 12.903 1.00 37.28 148 VAL X O 1
ATOM 1092 N N . GLN A 1 163 ? 33.845 -4.266 14.945 1.00 36.12 149 GLN X N 1
ATOM 1093 C CA . GLN A 1 163 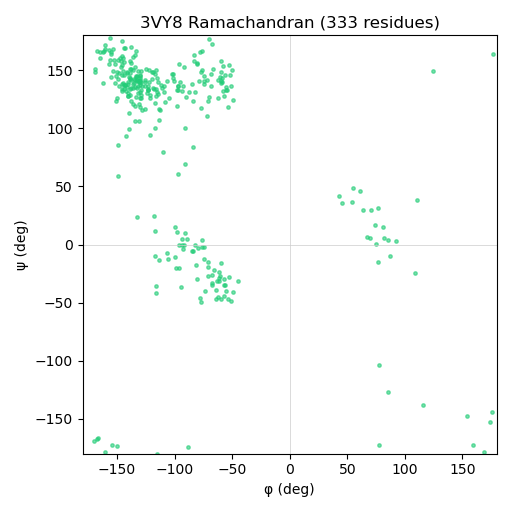? 34.565 -3.161 15.511 1.00 35.14 149 GLN X CA 1
ATOM 1094 C C . GLN A 1 163 ? 34.915 -3.451 16.949 1.00 36.94 149 GLN X C 1
ATOM 1095 O O . GLN A 1 163 ? 34.148 -4.064 17.703 1.00 40.58 149 GLN X O 1
ATOM 1101 N N . TYR A 1 164 ? 36.085 -2.988 17.366 1.00 35.46 150 TYR X N 1
ATOM 1102 C CA . TYR A 1 164 ? 36.616 -3.381 18.636 1.00 36.77 150 TYR X CA 1
ATOM 1103 C C . TYR A 1 164 ? 37.364 -2.231 19.356 1.00 37.81 150 TYR X C 1
ATOM 1104 O O . TYR A 1 164 ? 38.167 -1.571 18.738 1.00 36.60 150 TYR X O 1
ATOM 1113 N N . VAL A 1 165 ? 37.143 -2.078 20.664 1.00 37.53 151 VAL X N 1
ATOM 1114 C CA . VAL A 1 165 ? 37.896 -1.158 21.504 1.00 37.60 151 VAL X CA 1
ATOM 1115 C C . VAL A 1 165 ? 38.773 -1.903 22.525 1.00 39.32 151 VAL X C 1
ATOM 1116 O O . VAL A 1 165 ? 38.283 -2.604 23.406 1.00 36.53 151 VAL X O 1
ATOM 1120 N N . PRO A 1 166 ? 40.072 -1.743 22.395 1.00 37.93 152 PRO X N 1
ATOM 1121 C CA . PRO A 1 166 ? 41.037 -2.415 23.215 1.00 43.16 152 PRO X CA 1
ATOM 1122 C C . PRO A 1 166 ? 40.942 -1.950 24.621 1.00 44.24 152 PRO X C 1
ATOM 1123 O O . PRO A 1 166 ? 40.566 -0.781 24.881 1.00 41.39 152 PRO X O 1
ATOM 1127 N N . ARG A 1 167 ? 41.306 -2.882 25.511 1.00 40.68 153 ARG X N 1
ATOM 1128 C CA . ARG A 1 167 ? 41.354 -2.655 26.959 1.00 43.08 153 ARG X CA 1
ATOM 1129 C C . ARG A 1 167 ? 42.152 -1.405 27.298 1.00 39.20 153 ARG X C 1
ATOM 1130 O O . ARG A 1 167 ? 41.683 -0.542 28.054 1.00 39.69 153 ARG X O 1
ATOM 1138 N N . ASP A 1 168 ? 43.334 -1.311 26.700 1.00 36.94 154 ASP X N 1
ATOM 1139 C CA . ASP A 1 168 ? 44.204 -0.229 26.986 1.00 41.37 154 ASP X CA 1
ATOM 1140 C C . ASP A 1 168 ? 43.833 1.063 26.260 1.00 41.02 154 ASP X C 1
ATOM 1141 O O . ASP A 1 168 ? 44.450 2.078 26.515 1.00 42.14 154 ASP X O 1
ATOM 1146 N N . ASN A 1 169 ? 42.808 1.035 25.407 1.00 38.68 155 ASN X N 1
ATOM 1147 C CA . ASN A 1 169 ? 42.265 2.276 24.882 1.00 43.40 155 ASN X CA 1
ATOM 1148 C C . ASN A 1 169 ? 41.106 2.707 25.726 1.00 43.87 155 ASN X C 1
ATOM 1149 O O . ASN A 1 169 ? 40.949 3.900 26.003 1.00 43.39 155 ASN X O 1
ATOM 1154 N N . ALA A 1 170 ? 40.340 1.728 26.189 1.00 42.68 156 ALA X N 1
ATOM 1155 C CA . ALA A 1 170 ? 39.247 2.015 27.114 1.00 44.86 156 ALA X CA 1
ATOM 1156 C C . ALA A 1 170 ? 39.767 2.502 28.475 1.00 47.16 156 ALA X C 1
ATOM 1157 O O . ALA A 1 170 ? 39.066 3.220 29.159 1.00 50.52 156 ALA X O 1
ATOM 1159 N N . ASN A 1 171 ? 40.991 2.140 28.877 1.00 50.29 157 ASN X N 1
ATOM 1160 C CA . ASN A 1 171 ? 41.505 2.553 30.193 1.00 49.93 157 ASN X CA 1
ATOM 1161 C C . ASN A 1 171 ? 43.010 2.711 30.132 1.00 46.74 157 ASN X C 1
ATOM 1162 O O . ASN A 1 171 ? 43.755 1.771 30.432 1.00 50.14 157 ASN X O 1
ATOM 1167 N N . ASP A 1 172 ? 43.465 3.889 29.722 1.00 44.47 158 ASP X N 1
ATOM 1168 C CA . ASP A 1 172 ? 44.885 4.133 29.496 1.00 47.88 158 ASP X CA 1
ATOM 1169 C C . ASP A 1 172 ? 45.734 3.974 30.762 1.00 54.77 158 ASP X C 1
ATOM 1170 O O . ASP A 1 172 ? 46.788 3.356 30.740 1.00 56.86 158 ASP X O 1
ATOM 1175 N N . VAL A 1 173 ? 45.236 4.552 31.843 1.00 50.96 159 VAL X N 1
ATOM 1176 C CA . VAL A 1 173 ? 45.828 4.552 33.161 1.00 54.32 159 VAL X CA 1
ATOM 1177 C C . VAL A 1 173 ? 46.258 3.148 33.659 1.00 56.86 159 VAL X C 1
ATOM 1178 O O . VAL A 1 173 ? 47.334 2.983 34.255 1.00 52.23 159 VAL X O 1
ATOM 1182 N N . ASP A 1 174 ? 45.424 2.151 33.399 1.00 51.99 160 ASP X N 1
ATOM 1183 C CA . ASP A 1 174 ? 45.618 0.824 33.951 1.00 51.35 160 ASP X CA 1
ATOM 1184 C C . ASP A 1 174 ? 46.495 -0.072 33.068 1.00 51.75 160 ASP X C 1
ATOM 1185 O O . ASP A 1 174 ? 46.631 -1.274 33.369 1.00 45.60 160 ASP X O 1
ATOM 1190 N N . LYS A 1 175 ? 47.040 0.499 31.973 1.00 46.53 161 LYS X N 1
ATOM 1191 C CA . LYS A 1 175 ? 47.752 -0.213 30.867 1.00 47.90 161 LYS X CA 1
ATOM 1192 C C . LYS A 1 175 ? 48.798 -1.313 31.183 1.00 48.66 161 LYS X C 1
ATOM 1193 O O . LYS A 1 175 ? 49.102 -2.222 30.380 1.00 47.15 161 LYS X O 1
ATOM 1199 N N . TYR A 1 176 ? 49.448 -1.106 32.317 1.00 47.01 162 TYR X N 1
ATOM 1200 C CA . TYR A 1 176 ? 50.626 -1.831 32.675 1.00 51.90 162 TYR X CA 1
ATOM 1201 C C . TYR A 1 176 ? 50.310 -2.628 33.932 1.00 51.81 162 TYR X C 1
ATOM 1202 O O . TYR A 1 176 ? 51.105 -3.456 34.344 1.00 51.45 162 TYR X O 1
ATOM 1211 N N . LYS A 1 177 ? 49.156 -2.360 34.538 1.00 48.43 163 LYS X N 1
ATOM 1212 C CA . LYS A 1 177 ? 48.753 -2.981 35.799 1.00 53.16 163 LYS X CA 1
ATOM 1213 C C . LYS A 1 177 ? 47.378 -3.429 35.428 1.00 62.13 163 LYS X C 1
ATOM 1214 O O . LYS A 1 177 ? 46.535 -2.615 35.089 1.00 66.56 163 LYS X O 1
ATOM 1220 N N . HIS A 1 178 ? 47.073 -4.690 35.438 1.00 61.48 164 HIS X N 1
ATOM 1221 C CA . HIS A 1 178 ? 45.736 -4.912 34.955 1.00 57.69 164 HIS X CA 1
ATOM 1222 C C . HIS A 1 178 ? 44.870 -5.012 36.176 1.00 59.28 164 HIS X C 1
ATOM 1223 O O . HIS A 1 178 ? 44.258 -6.043 36.426 1.00 61.43 164 HIS X O 1
ATOM 1230 N N . THR A 1 179 ? 44.840 -3.937 36.977 1.00 55.65 165 THR X N 1
ATOM 1231 C CA . THR A 1 179 ? 44.077 -4.011 38.222 1.00 60.60 165 THR X CA 1
ATOM 1232 C C . THR A 1 179 ? 42.565 -3.881 38.040 1.00 60.18 165 THR X C 1
ATOM 1233 O O . THR A 1 179 ? 41.857 -4.719 38.575 1.00 59.01 165 THR X O 1
ATOM 1237 N N . LYS A 1 180 ? 42.080 -2.870 37.297 1.00 56.96 166 LYS X N 1
ATOM 1238 C CA . LYS A 1 180 ? 40.656 -2.831 36.913 1.00 49.58 166 LYS X CA 1
ATOM 1239 C C . LYS A 1 180 ? 40.349 -3.864 35.794 1.00 48.75 166 LYS X C 1
ATOM 1240 O O . LYS A 1 180 ? 41.127 -4.061 34.812 1.00 41.00 166 LYS X O 1
ATOM 1246 N N . SER A 1 181 ? 39.214 -4.534 35.934 1.00 42.66 167 SER X N 1
ATOM 1247 C CA . SER A 1 181 ? 38.766 -5.409 34.828 1.00 44.73 167 SER X CA 1
ATOM 1248 C C . SER A 1 181 ? 38.596 -4.565 33.566 1.00 43.56 167 SER X C 1
ATOM 1249 O O . SER A 1 181 ? 38.182 -3.410 33.622 1.00 37.31 167 SER X O 1
ATOM 1252 N N . SER A 1 182 ? 38.945 -5.182 32.437 1.00 47.54 168 SER X N 1
ATOM 1253 C CA . SER A 1 182 ? 38.907 -4.615 31.086 1.00 43.96 168 SER X CA 1
ATOM 1254 C C . SER A 1 182 ? 37.555 -4.047 30.629 1.00 44.52 168 SER X C 1
ATOM 1255 O O . SER A 1 182 ? 36.512 -4.735 30.739 1.00 38.70 168 SER X O 1
ATOM 1258 N N . ARG A 1 183 ? 37.612 -2.835 30.065 1.00 42.27 169 ARG X N 1
ATOM 1259 C CA . ARG A 1 183 ? 36.433 -2.161 29.497 1.00 41.58 169 ARG X CA 1
ATOM 1260 C C . ARG A 1 183 ? 36.365 -2.294 27.993 1.00 39.32 169 ARG X C 1
ATOM 1261 O O . ARG A 1 183 ? 35.609 -1.593 27.358 1.00 40.17 169 ARG X O 1
ATOM 1269 N N . GLU A 1 184 ? 37.142 -3.202 27.432 1.00 37.18 170 GLU X N 1
ATOM 1270 C CA . GLU A 1 184 ? 37.158 -3.415 26.017 1.00 34.70 170 GLU X CA 1
ATOM 1271 C C . GLU A 1 184 ? 35.752 -3.761 25.559 1.00 34.71 170 GLU X C 1
ATOM 1272 O O . GLU A 1 184 ? 34.986 -4.269 26.328 1.00 36.81 170 GLU X O 1
ATOM 1278 N N . SER A 1 185 ? 35.419 -3.474 24.307 1.00 32.44 171 SER X N 1
ATOM 1279 C CA . SER A 1 185 ? 34.026 -3.616 23.863 1.00 40.14 171 SER X CA 1
ATOM 1280 C C . SER A 1 185 ? 34.056 -3.977 22.390 1.00 39.21 171 SER X C 1
ATOM 1281 O O . SER A 1 185 ? 35.056 -3.740 21.679 1.00 40.40 171 SER X O 1
ATOM 1284 N N . TYR A 1 186 ? 32.939 -4.566 21.987 1.00 40.18 172 TYR X N 1
ATOM 1285 C CA . TYR A 1 186 ? 32.683 -5.121 20.667 1.00 42.05 172 TYR X CA 1
ATOM 1286 C C . TYR A 1 186 ? 31.477 -4.512 20.037 1.00 39.92 172 TYR X C 1
ATOM 1287 O O . TYR A 1 186 ? 30.438 -4.382 20.668 1.00 40.10 172 TYR X O 1
ATOM 1296 N N . HIS A 1 187 ? 31.605 -4.184 18.750 1.00 41.25 173 HIS X N 1
ATOM 1297 C CA . HIS A 1 187 ? 30.530 -3.500 18.014 1.00 41.63 173 HIS X CA 1
ATOM 1298 C C . HIS A 1 187 ? 30.306 -4.177 16.733 1.00 41.86 173 HIS X C 1
ATOM 1299 O O . HIS A 1 187 ? 31.270 -4.563 16.062 1.00 38.05 173 HIS X O 1
ATOM 1306 N N . ALA A 1 188 ? 29.037 -4.361 16.396 1.00 37.39 174 ALA X N 1
ATOM 1307 C CA . ALA A 1 188 ? 28.746 -5.111 15.198 1.00 43.39 174 ALA X CA 1
ATOM 1308 C C . ALA A 1 188 ? 27.373 -4.786 14.634 1.00 38.45 174 ALA X C 1
ATOM 1309 O O . ALA A 1 188 ? 26.506 -4.259 15.310 1.00 37.95 174 ALA X O 1
ATOM 1311 N N . GLY A 1 189 ? 27.237 -5.015 13.343 1.00 41.48 175 GLY X N 1
ATOM 1312 C CA . GLY A 1 189 ? 26.053 -4.554 12.620 1.00 44.43 175 GLY X CA 1
ATOM 1313 C C . GLY A 1 189 ? 25.891 -5.418 11.398 1.00 43.80 175 GLY X C 1
ATOM 1314 O O . GLY A 1 189 ? 26.860 -6.039 10.927 1.00 36.26 175 GLY X O 1
ATOM 1315 N N . LEU A 1 190 ? 24.663 -5.435 10.889 1.00 48.37 176 LEU X N 1
ATOM 1316 C CA . LEU A 1 190 ? 24.282 -6.217 9.731 1.00 48.26 176 LEU X CA 1
ATOM 1317 C C . LEU A 1 190 ? 23.165 -5.471 9.052 1.00 46.70 176 LEU X C 1
ATOM 1318 O O . LEU A 1 190 ? 22.189 -5.099 9.687 1.00 49.14 176 LEU X O 1
ATOM 1323 N N . LYS A 1 191 ? 23.345 -5.201 7.773 1.00 51.41 177 LYS X N 1
ATOM 1324 C CA . LYS A 1 191 ? 22.415 -4.365 7.053 1.00 54.95 177 LYS X CA 1
ATOM 1325 C C . LYS A 1 191 ? 22.007 -4.994 5.708 1.00 60.64 177 LYS X C 1
ATOM 1326 O O . LYS A 1 191 ? 22.806 -5.667 5.037 1.00 56.43 177 LYS X O 1
ATOM 1332 N N . TYR A 1 192 ? 20.758 -4.772 5.342 1.00 57.43 178 TYR X N 1
ATOM 1333 C CA . TYR A 1 192 ? 20.208 -5.204 4.053 1.00 68.77 178 TYR X CA 1
ATOM 1334 C C . TYR A 1 192 ? 19.374 -4.081 3.381 1.00 68.87 178 TYR X C 1
ATOM 1335 O O . TYR A 1 192 ? 18.395 -3.615 3.968 1.00 68.29 178 TYR X O 1
ATOM 1344 N N . GLU A 1 193 ? 19.778 -3.627 2.190 1.00 65.54 179 GLU X N 1
ATOM 1345 C CA . GLU A 1 193 ? 18.928 -2.747 1.391 1.00 67.72 179 GLU X CA 1
ATOM 1346 C C . GLU A 1 193 ? 18.459 -3.496 0.154 1.00 72.48 179 GLU X C 1
ATOM 1347 O O . GLU A 1 193 ? 19.257 -4.176 -0.501 1.00 69.72 179 GLU X O 1
ATOM 1353 N N . ASN A 1 194 ? 17.167 -3.381 -0.149 1.00 70.52 180 ASN X N 1
ATOM 1354 C CA . ASN A 1 194 ? 16.613 -3.775 -1.463 1.00 69.53 180 ASN X CA 1
ATOM 1355 C C . ASN A 1 194 ? 15.382 -2.953 -1.832 1.00 62.99 180 ASN X C 1
ATOM 1356 O O . ASN A 1 194 ? 14.411 -2.937 -1.091 1.00 67.80 180 ASN X O 1
ATOM 1361 N N . ALA A 1 195 ? 15.425 -2.284 -2.981 1.00 71.99 181 ALA X N 1
ATOM 1362 C CA . ALA A 1 195 ? 14.241 -1.623 -3.586 1.00 71.88 181 ALA X CA 1
ATOM 1363 C C . ALA A 1 195 ? 13.556 -0.630 -2.645 1.00 66.37 181 ALA X C 1
ATOM 1364 O O . ALA A 1 195 ? 12.334 -0.682 -2.454 1.00 66.80 181 ALA X O 1
ATOM 1366 N N . GLY A 1 196 ? 14.346 0.256 -2.029 1.00 69.64 182 GLY X N 1
ATOM 1367 C CA . GLY A 1 196 ? 13.799 1.196 -1.024 1.00 69.54 182 GLY X CA 1
ATOM 1368 C C . GLY A 1 196 ? 13.491 0.658 0.388 1.00 67.40 182 GLY X C 1
ATOM 1369 O O . GLY A 1 196 ? 13.290 1.449 1.323 1.00 66.79 182 GLY X O 1
ATOM 1370 N N . PHE A 1 197 ? 13.433 -0.665 0.547 1.00 61.33 183 PHE X N 1
ATOM 1371 C CA . PHE A 1 197 ? 13.303 -1.307 1.872 1.00 58.64 183 PHE X CA 1
ATOM 1372 C C . PHE A 1 197 ? 14.667 -1.474 2.538 1.00 57.20 183 PHE X C 1
ATOM 1373 O O . PHE A 1 197 ? 15.641 -1.836 1.864 1.00 57.45 183 PHE X O 1
ATOM 1381 N N . PHE A 1 198 ? 14.734 -1.204 3.849 1.00 49.77 184 PHE X N 1
ATOM 1382 C CA . PHE A 1 198 ? 15.970 -1.472 4.636 1.00 49.87 184 PHE X CA 1
ATOM 1383 C C . PHE A 1 198 ? 15.676 -2.124 6.003 1.00 45.30 184 PHE X C 1
ATOM 1384 O O . PHE A 1 198 ? 14.621 -1.943 6.604 1.00 46.04 184 PHE X O 1
ATOM 1392 N N . GLY A 1 199 ? 16.616 -2.910 6.472 1.00 45.44 185 GLY X N 1
ATOM 1393 C CA . GLY A 1 199 ? 16.579 -3.496 7.803 1.00 44.57 185 GLY X CA 1
ATOM 1394 C C . GLY A 1 199 ? 18.033 -3.546 8.269 1.00 47.62 185 GLY X C 1
ATOM 1395 O O . GLY A 1 199 ? 18.895 -3.894 7.476 1.00 43.88 185 GLY X O 1
ATOM 1396 N N . GLN A 1 200 ? 18.324 -3.133 9.507 1.00 39.19 186 GLN X N 1
ATOM 1397 C CA . GLN A 1 200 ? 19.665 -3.378 10.057 1.00 47.42 186 GLN X CA 1
ATOM 1398 C C . GLN A 1 200 ? 19.574 -3.837 11.515 1.00 42.04 186 GLN X C 1
ATOM 1399 O O . GLN A 1 200 ? 18.623 -3.537 12.212 1.00 40.31 186 GLN X O 1
ATOM 1405 N N . TYR A 1 201 ? 20.551 -4.629 11.910 1.00 43.22 187 TYR X N 1
ATOM 1406 C CA . TYR A 1 201 ? 20.794 -4.913 13.303 1.00 46.02 187 TYR X CA 1
ATOM 1407 C C . TYR A 1 201 ? 22.102 -4.192 13.697 1.00 48.47 187 TYR X C 1
ATOM 1408 O O . TYR A 1 201 ? 23.083 -4.319 13.013 1.00 50.12 187 TYR X O 1
ATOM 1417 N N . ALA A 1 202 ? 22.114 -3.459 14.806 1.00 43.76 188 ALA X N 1
ATOM 1418 C CA . ALA A 1 202 ? 23.364 -2.923 15.328 1.00 43.72 188 ALA X CA 1
ATOM 1419 C C . ALA A 1 202 ? 23.357 -3.192 16.829 1.00 38.14 188 ALA X C 1
ATOM 1420 O O . ALA A 1 202 ? 22.332 -3.096 17.504 1.00 36.52 188 ALA X O 1
ATOM 1422 N N . GLY A 1 203 ? 24.510 -3.530 17.356 1.00 38.75 189 GLY X N 1
ATOM 1423 C CA . GLY A 1 203 ? 24.651 -3.656 18.812 1.00 39.82 189 GLY X CA 1
ATOM 1424 C C . GLY A 1 203 ? 26.090 -3.574 19.285 1.00 43.68 189 GLY X C 1
ATOM 1425 O O . GLY A 1 203 ? 26.988 -3.338 18.514 1.00 39.47 189 GLY X O 1
ATOM 1426 N N . SER A 1 204 ? 26.269 -3.710 20.590 1.00 47.33 190 SER X N 1
ATOM 1427 C CA . SER A 1 204 ? 27.580 -3.738 21.226 1.00 42.86 190 SER X CA 1
ATOM 1428 C C . SER A 1 204 ? 27.524 -4.653 22.417 1.00 41.98 190 SER X C 1
ATOM 1429 O O . SER A 1 204 ? 26.427 -4.959 22.989 1.00 36.90 190 SER X O 1
ATOM 1432 N N . PHE A 1 205 ? 28.717 -5.128 22.788 1.00 44.24 191 PHE X N 1
ATOM 1433 C CA . PHE A 1 205 ? 28.901 -5.855 24.040 1.00 40.79 191 PHE X CA 1
ATOM 1434 C C . PHE A 1 205 ? 30.190 -5.441 24.767 1.00 41.50 191 PHE X C 1
ATOM 1435 O O . PHE A 1 205 ? 31.227 -5.318 24.150 1.00 37.82 191 PHE X O 1
ATOM 1443 N N . ALA A 1 206 ? 30.099 -5.219 26.064 1.00 39.74 192 ALA X N 1
ATOM 1444 C CA . ALA A 1 206 ? 31.250 -4.968 26.875 1.00 44.35 192 ALA X CA 1
ATOM 1445 C C . ALA A 1 206 ? 31.070 -5.853 28.096 1.00 41.83 192 ALA X C 1
ATOM 1446 O O . ALA A 1 206 ? 30.020 -5.817 28.754 1.00 41.77 192 ALA X O 1
ATOM 1448 N N . LYS A 1 207 ? 32.093 -6.652 28.392 1.00 41.75 193 LYS X N 1
ATOM 1449 C CA . LYS A 1 207 ? 32.059 -7.547 29.547 1.00 41.01 193 LYS X CA 1
ATOM 1450 C C . LYS A 1 207 ? 31.995 -6.701 30.796 1.00 39.74 193 LYS X C 1
ATOM 1451 O O . LYS A 1 207 ? 31.278 -7.049 31.728 1.00 41.18 193 LYS X O 1
ATOM 1457 N N . TYR A 1 208 ? 32.723 -5.586 30.807 1.00 35.28 194 TYR X N 1
ATOM 1458 C CA . TYR A 1 208 ? 32.653 -4.643 31.907 1.00 38.72 194 TYR X CA 1
ATOM 1459 C C . TYR A 1 208 ? 32.505 -3.249 31.304 1.00 38.13 194 TYR X C 1
ATOM 1460 O O . TYR A 1 208 ? 33.099 -2.955 30.285 1.00 39.34 194 TYR X O 1
ATOM 1469 N N . ALA A 1 209 ? 31.681 -2.412 31.911 1.00 43.46 195 ALA X N 1
ATOM 1470 C CA . ALA A 1 209 ? 31.534 -1.019 31.456 1.00 41.25 195 ALA X CA 1
ATOM 1471 C C . ALA A 1 209 ? 31.174 -0.158 32.652 1.00 40.54 195 ALA X C 1
ATOM 1472 O O . ALA A 1 209 ? 31.197 -0.642 33.771 1.00 45.22 195 ALA X O 1
ATOM 1474 N N . ASP A 1 210 ? 30.858 1.109 32.421 1.00 42.26 196 ASP X N 1
ATOM 1475 C CA . ASP A 1 210 ? 30.464 2.046 33.424 1.00 43.69 196 ASP X CA 1
ATOM 1476 C C . ASP A 1 210 ? 29.431 3.009 32.858 1.00 44.75 196 ASP X C 1
ATOM 1477 O O . ASP A 1 210 ? 29.651 3.580 31.802 1.00 46.38 196 ASP X O 1
ATOM 1482 N N . LEU A 1 211 ? 28.340 3.229 33.578 1.00 41.90 197 LEU X N 1
ATOM 1483 C CA . LEU A 1 211 ? 27.240 4.076 33.108 1.00 43.56 197 LEU X CA 1
ATOM 1484 C C . LEU A 1 211 ? 27.030 5.235 34.054 1.00 46.39 197 LEU X C 1
ATOM 1485 O O . LEU A 1 211 ? 27.247 5.068 35.239 1.00 51.08 197 LEU X O 1
ATOM 1490 N N . ASN A 1 212 ? 26.588 6.402 33.570 1.00 44.15 198 ASN X N 1
ATOM 1491 C CA . ASN A 1 212 ? 26.142 7.459 34.510 1.00 42.77 198 ASN X CA 1
ATOM 1492 C C . ASN A 1 212 ? 24.663 7.177 34.736 1.00 45.85 198 ASN X C 1
ATOM 1493 O O . ASN A 1 212 ? 24.146 6.165 34.258 1.00 40.44 198 ASN X O 1
ATOM 1498 N N . THR A 1 213 ? 23.993 8.078 35.458 1.00 43.24 199 THR X N 1
ATOM 1499 C CA . THR A 1 213 ? 22.614 7.863 35.879 1.00 48.48 199 THR X CA 1
ATOM 1500 C C . THR A 1 213 ? 21.641 7.955 34.678 1.00 53.20 199 THR X C 1
ATOM 1501 O O . THR A 1 213 ? 20.600 7.305 34.662 1.00 58.16 199 THR X O 1
ATOM 1505 N N . ASP A 1 214 ? 22.031 8.716 33.657 1.00 52.54 200 ASP X N 1
ATOM 1506 C CA . ASP A 1 214 ? 21.314 8.825 32.376 1.00 50.76 200 ASP X CA 1
ATOM 1507 C C . ASP A 1 214 ? 21.510 7.633 31.490 1.00 48.96 200 ASP X C 1
ATOM 1508 O O . ASP A 1 214 ? 20.990 7.566 30.368 1.00 55.12 200 ASP X O 1
ATOM 1513 N N . ALA A 1 215 ? 22.315 6.698 31.964 1.00 52.63 201 ALA X N 1
ATOM 1514 C CA . ALA A 1 215 ? 22.548 5.432 31.294 1.00 46.14 201 ALA X CA 1
ATOM 1515 C C . ALA A 1 215 ? 23.360 5.588 30.020 1.00 44.94 201 ALA X C 1
ATOM 1516 O O . ALA A 1 215 ? 23.194 4.832 29.069 1.00 43.63 201 ALA X O 1
ATOM 1518 N N . GLU A 1 216 ? 24.223 6.601 29.996 1.00 43.66 202 GLU X N 1
ATOM 1519 C CA . GLU A 1 216 ? 25.228 6.706 28.955 1.00 39.91 202 GLU X CA 1
ATOM 1520 C C . GLU A 1 216 ? 26.452 6.017 29.501 1.00 38.66 202 GLU X C 1
ATOM 1521 O O . GLU A 1 216 ? 26.670 5.965 30.696 1.00 41.16 202 GLU X O 1
ATOM 1527 N N . ARG A 1 217 ? 27.265 5.505 28.639 1.00 35.85 203 ARG X N 1
ATOM 1528 C CA . ARG A 1 217 ? 28.554 4.999 29.041 1.00 43.61 203 ARG X CA 1
ATOM 1529 C C . ARG A 1 217 ? 29.483 6.181 29.322 1.00 47.50 203 ARG X C 1
ATOM 1530 O O . ARG A 1 217 ? 29.427 7.182 28.609 1.00 47.68 203 ARG X O 1
ATOM 1538 N N . VAL A 1 218 ? 30.312 6.067 30.370 1.00 47.46 204 VAL X N 1
ATOM 1539 C CA . VAL A 1 218 ? 31.332 7.055 30.730 1.00 41.60 204 VAL X CA 1
ATOM 1540 C C . VAL A 1 218 ? 32.592 6.299 31.020 1.00 39.70 204 VAL X C 1
ATOM 1541 O O . VAL A 1 218 ? 32.568 5.073 31.187 1.00 41.87 204 VAL X O 1
ATOM 1545 N N . ALA A 1 219 ? 33.694 7.042 31.017 1.00 41.90 205 ALA X N 1
ATOM 1546 C CA . ALA A 1 219 ? 35.088 6.580 31.266 1.00 42.17 205 ALA X CA 1
ATOM 1547 C C . ALA A 1 219 ? 35.262 5.940 32.644 1.00 42.74 205 ALA X C 1
ATOM 1548 O O . ALA A 1 219 ? 34.689 6.402 33.629 1.00 42.73 205 ALA X O 1
ATOM 1550 N N . VAL A 1 220 ? 36.040 4.873 32.745 1.00 45.53 206 VAL X N 1
ATOM 1551 C CA . VAL A 1 220 ? 36.260 4.290 34.076 1.00 53.39 206 VAL X CA 1
ATOM 1552 C C . VAL A 1 220 ? 36.679 5.410 35.041 1.00 50.40 206 VAL X C 1
ATOM 1553 O O . VAL A 1 220 ? 37.307 6.380 34.626 1.00 56.66 206 VAL X O 1
ATOM 1557 N N . ASN A 1 221 ? 36.360 5.305 36.326 1.00 53.64 207 ASN X N 1
ATOM 1558 C CA . ASN A 1 221 ? 36.866 6.322 37.290 1.00 61.55 207 ASN X CA 1
ATOM 1559 C C . ASN A 1 221 ? 36.292 7.765 37.110 1.00 65.17 207 ASN X C 1
ATOM 1560 O O . ASN A 1 221 ? 36.748 8.697 37.766 1.00 61.38 207 ASN X O 1
ATOM 1565 N N . THR A 1 222 ? 35.318 7.940 36.220 1.00 59.13 208 THR X N 1
ATOM 1566 C CA . THR A 1 222 ? 34.534 9.187 36.158 1.00 57.83 208 THR X CA 1
ATOM 1567 C C . THR A 1 222 ? 33.753 9.395 37.478 1.00 57.85 208 THR X C 1
ATOM 1568 O O . THR A 1 222 ? 33.274 8.420 38.051 1.00 54.16 208 THR X O 1
ATOM 1572 N N . ALA A 1 223 ? 33.641 10.635 37.977 1.00 52.74 209 ALA X N 1
ATOM 1573 C CA . ALA A 1 223 ? 32.880 10.877 39.214 1.00 55.59 209 ALA X CA 1
ATOM 1574 C C . ALA A 1 223 ? 31.445 10.334 39.085 1.00 54.76 209 ALA X C 1
ATOM 1575 O O . ALA A 1 223 ? 30.803 10.522 38.047 1.00 56.19 209 ALA X O 1
ATOM 1577 N N . ASN A 1 224 ? 30.960 9.650 40.118 1.00 51.51 210 ASN X N 1
ATOM 1578 C CA . ASN A 1 224 ? 29.652 8.941 40.040 1.00 66.75 210 ASN X CA 1
ATOM 1579 C C . ASN A 1 224 ? 29.372 8.091 38.785 1.00 62.55 210 ASN X C 1
ATOM 1580 O O . ASN A 1 224 ? 28.241 8.069 38.296 1.00 69.92 210 ASN X O 1
ATOM 1585 N N . ALA A 1 225 ? 30.404 7.448 38.241 1.00 60.91 211 ALA X N 1
ATOM 1586 C CA . ALA A 1 225 ? 30.234 6.400 37.235 1.00 58.13 211 ALA X CA 1
ATOM 1587 C C . ALA A 1 225 ? 29.717 5.147 37.981 1.00 54.21 211 ALA X C 1
ATOM 1588 O O . ALA A 1 225 ? 30.118 4.929 39.122 1.00 54.14 211 ALA X O 1
ATOM 1590 N N . HIS A 1 226 ? 28.849 4.336 37.373 1.00 50.36 212 HIS X N 1
ATOM 1591 C CA . HIS A 1 226 ? 28.408 3.073 38.021 1.00 46.08 212 HIS X CA 1
ATOM 1592 C C . HIS A 1 226 ? 28.887 1.882 37.272 1.00 43.83 212 HIS X C 1
ATOM 1593 O O . HIS A 1 226 ? 28.360 1.577 36.176 1.00 44.32 212 HIS X O 1
ATOM 1600 N N . PRO A 1 227 ? 29.887 1.168 37.826 1.00 43.78 213 PRO X N 1
ATOM 1601 C CA . PRO A 1 227 ? 30.418 -0.005 37.088 1.00 40.18 213 PRO X CA 1
ATOM 1602 C C . PRO A 1 227 ? 29.323 -1.033 36.837 1.00 41.46 213 PRO X C 1
ATOM 1603 O O . PRO A 1 227 ? 28.476 -1.290 37.713 1.00 40.42 213 PRO X O 1
ATOM 1607 N N . VAL A 1 228 ? 29.334 -1.607 35.633 1.00 41.77 214 VAL X N 1
ATOM 1608 C CA . VAL A 1 228 ? 28.396 -2.655 35.253 1.00 38.70 214 VAL X CA 1
ATOM 1609 C C . VAL A 1 228 ? 29.155 -3.772 34.593 1.00 39.11 214 VAL X C 1
ATOM 1610 O O . VAL A 1 228 ? 30.314 -3.601 34.214 1.00 39.19 214 VAL X O 1
ATOM 1614 N N . LYS A 1 229 ? 28.484 -4.913 34.441 1.00 40.93 215 LYS X N 1
ATOM 1615 C CA . LYS A 1 229 ? 29.110 -6.046 33.772 1.00 41.22 215 LYS X CA 1
ATOM 1616 C C . LYS A 1 229 ? 28.099 -6.616 32.782 1.00 41.49 215 LYS X C 1
ATOM 1617 O O . LYS A 1 229 ? 26.878 -6.512 33.006 1.00 41.06 215 LYS X O 1
ATOM 1623 N N . ASP A 1 230 ? 28.592 -7.236 31.716 1.00 43.75 216 ASP X N 1
ATOM 1624 C CA . ASP A 1 230 ? 27.730 -7.823 30.678 1.00 44.50 216 ASP X CA 1
ATOM 1625 C C . ASP A 1 230 ? 26.879 -6.724 30.037 1.00 42.04 216 ASP X C 1
ATOM 1626 O O . ASP A 1 230 ? 25.671 -6.872 29.877 1.00 40.44 216 ASP X O 1
ATOM 1631 N N . TYR A 1 231 ? 27.513 -5.596 29.706 1.00 42.20 217 TYR X N 1
ATOM 1632 C CA . TYR A 1 231 ? 26.785 -4.497 29.066 1.00 41.09 217 TYR X CA 1
ATOM 1633 C C . TYR A 1 231 ? 26.563 -4.826 27.597 1.00 39.49 217 TYR X C 1
ATOM 1634 O O . TYR A 1 231 ? 27.511 -5.020 26.810 1.00 43.49 217 TYR X O 1
ATOM 1643 N N . GLN A 1 232 ? 25.298 -4.927 27.246 1.00 40.65 218 GLN X N 1
ATOM 1644 C CA . GLN A 1 232 ? 24.821 -5.209 25.879 1.00 43.53 218 GLN X CA 1
ATOM 1645 C C . GLN A 1 232 ? 23.741 -4.247 25.407 1.00 41.36 218 GLN X C 1
ATOM 1646 O O . GLN A 1 232 ? 22.920 -3.820 26.187 1.00 40.18 218 GLN X O 1
ATOM 1652 N N . VAL A 1 233 ? 23.802 -3.860 24.137 1.00 44.28 219 VAL X N 1
ATOM 1653 C CA . VAL A 1 233 ? 22.764 -3.012 23.510 1.00 38.73 219 VAL X CA 1
ATOM 1654 C C . VAL A 1 233 ? 22.427 -3.681 22.191 1.00 39.25 219 VAL X C 1
ATOM 1655 O O . VAL A 1 233 ? 23.308 -4.119 21.497 1.00 38.66 219 VAL X O 1
ATOM 1659 N N . HIS A 1 234 ? 21.162 -3.688 21.814 1.00 38.45 220 HIS X N 1
ATOM 1660 C CA . HIS A 1 234 ? 20.722 -4.269 20.570 1.00 38.33 220 HIS X CA 1
ATOM 1661 C C . HIS A 1 234 ? 19.761 -3.304 19.982 1.00 34.87 220 HIS X C 1
ATOM 1662 O O . HIS A 1 234 ? 18.891 -2.802 20.686 1.00 36.33 220 HIS X O 1
ATOM 1669 N N . ARG A 1 235 ? 19.911 -3.056 18.690 1.00 33.14 221 ARG X N 1
ATOM 1670 C CA . ARG A 1 235 ? 19.019 -2.169 17.999 1.00 36.18 221 ARG X CA 1
ATOM 1671 C C . ARG A 1 235 ? 18.635 -2.822 16.700 1.00 38.66 221 ARG X C 1
ATOM 1672 O O . ARG A 1 235 ? 19.475 -3.377 15.943 1.00 38.87 221 ARG X O 1
ATOM 1680 N N . VAL A 1 236 ? 17.352 -2.742 16.414 1.00 38.95 222 VAL X N 1
ATOM 1681 C CA . VAL A 1 236 ? 16.860 -3.180 15.113 1.00 36.61 222 VAL X CA 1
ATOM 1682 C C . VAL A 1 236 ? 16.118 -2.015 14.473 1.00 38.97 222 VAL X C 1
ATOM 1683 O O . VAL A 1 236 ? 15.267 -1.393 15.098 1.00 37.39 222 VAL X O 1
ATOM 1687 N N . VAL A 1 237 ? 16.447 -1.715 13.216 1.00 43.90 223 VAL X N 1
ATOM 1688 C CA . VAL A 1 237 ? 15.700 -0.648 12.493 1.00 41.66 223 VAL X CA 1
ATOM 1689 C C . VAL A 1 237 ? 15.248 -1.176 11.130 1.00 44.02 223 VAL X C 1
ATOM 1690 O O . VAL A 1 237 ? 15.953 -1.966 10.485 1.00 46.59 223 VAL X O 1
ATOM 1694 N N . ALA A 1 238 ? 14.079 -0.744 10.688 1.00 43.60 224 ALA X N 1
ATOM 1695 C CA . ALA A 1 238 ? 13.525 -1.248 9.439 1.00 46.58 224 ALA X CA 1
ATOM 1696 C C . ALA A 1 238 ? 12.690 -0.166 8.862 1.00 48.12 224 ALA X C 1
ATOM 1697 O O . ALA A 1 238 ? 12.059 0.567 9.615 1.00 44.07 224 ALA X O 1
ATOM 1699 N N . GLY A 1 239 ? 12.683 -0.070 7.540 1.00 46.04 225 GLY X N 1
ATOM 1700 C CA . GLY A 1 239 ? 11.645 0.659 6.862 1.00 45.65 225 GLY X CA 1
ATOM 1701 C C . GLY A 1 239 ? 11.829 0.779 5.357 1.00 52.78 225 GLY X C 1
ATOM 1702 O O . GLY A 1 239 ? 12.364 -0.117 4.677 1.00 49.25 225 GLY X O 1
ATOM 1703 N N . TYR A 1 240 ? 11.417 1.938 4.857 1.00 55.43 226 TYR X N 1
ATOM 1704 C CA . TYR A 1 240 ? 11.343 2.203 3.447 1.00 58.26 226 TYR X CA 1
ATOM 1705 C C . TYR A 1 240 ? 11.806 3.626 3.220 1.00 53.54 226 TYR X C 1
ATOM 1706 O O . TYR A 1 240 ? 11.341 4.539 3.875 1.00 51.59 226 TYR X O 1
ATOM 1715 N N . ASP A 1 241 ? 12.716 3.794 2.272 1.00 57.07 227 ASP X N 1
ATOM 1716 C CA . ASP A 1 241 ? 13.293 5.095 1.968 1.00 55.23 227 ASP X CA 1
ATOM 1717 C C . ASP A 1 241 ? 13.499 5.253 0.462 1.00 65.37 227 ASP X C 1
ATOM 1718 O O . ASP A 1 241 ? 14.564 4.867 -0.043 1.00 62.37 227 ASP X O 1
ATOM 1723 N N . ALA A 1 242 ? 12.522 5.848 -0.239 1.00 60.62 228 ALA X N 1
ATOM 1724 C CA . ALA A 1 242 ? 12.509 5.910 -1.715 1.00 64.29 228 ALA X CA 1
ATOM 1725 C C . ALA A 1 242 ? 11.224 6.570 -2.183 1.00 67.39 228 ALA X C 1
ATOM 1726 O O . ALA A 1 242 ? 10.270 6.670 -1.390 1.00 63.43 228 ALA X O 1
ATOM 1728 N N . ASN A 1 243 ? 11.157 7.012 -3.451 1.00 68.30 229 ASN X N 1
ATOM 1729 C CA . ASN A 1 243 ? 9.859 7.439 -3.979 1.00 63.58 229 ASN X CA 1
ATOM 1730 C C . ASN A 1 243 ? 9.276 8.653 -3.245 1.00 62.66 229 ASN X C 1
ATOM 1731 O O . ASN A 1 243 ? 8.040 8.739 -3.099 1.00 56.50 229 ASN X O 1
ATOM 1736 N N . ASP A 1 244 ? 10.115 9.542 -2.709 1.00 57.81 230 ASP X N 1
ATOM 1737 C CA . ASP A 1 244 ? 9.544 10.652 -1.931 1.00 63.03 230 ASP X CA 1
ATOM 1738 C C . ASP A 1 244 ? 8.926 10.263 -0.583 1.00 60.64 230 ASP X C 1
ATOM 1739 O O . ASP A 1 244 ? 8.286 11.093 0.062 1.00 62.21 230 ASP X O 1
ATOM 1744 N N . LEU A 1 245 ? 9.060 9.006 -0.174 1.00 56.75 231 LEU X N 1
ATOM 1745 C CA . LEU A 1 245 ? 8.470 8.564 1.076 1.00 54.45 231 LEU X CA 1
ATOM 1746 C C . LEU A 1 245 ? 9.536 7.920 1.961 1.00 54.28 231 LEU X C 1
ATOM 1747 O O . LEU A 1 245 ? 10.368 7.114 1.511 1.00 55.38 231 LEU X O 1
ATOM 1752 N N . TYR A 1 246 ? 9.488 8.286 3.234 1.00 57.50 232 TYR X N 1
ATOM 1753 C CA . TYR A 1 246 ? 10.390 7.744 4.244 1.00 53.88 232 TYR X CA 1
ATOM 1754 C C . TYR A 1 246 ? 9.585 7.253 5.448 1.00 48.02 232 TYR X C 1
ATOM 1755 O O . TYR A 1 246 ? 8.798 7.997 6.052 1.00 49.35 232 TYR X O 1
ATOM 1764 N N . VAL A 1 247 ? 9.795 6.004 5.823 1.00 46.25 233 VAL X N 1
ATOM 1765 C CA . VAL A 1 247 ? 9.234 5.528 7.095 1.00 41.70 233 VAL X CA 1
ATOM 1766 C C . VAL A 1 247 ? 10.232 4.672 7.821 1.00 46.02 233 VAL X C 1
ATOM 1767 O O . VAL A 1 247 ? 10.860 3.806 7.213 1.00 45.40 233 VAL X O 1
ATOM 1771 N N . SER A 1 248 ? 10.419 4.897 9.118 1.00 46.65 234 SER X N 1
ATOM 1772 C CA . SER A 1 248 ? 11.201 3.912 9.841 1.00 49.24 234 SER X CA 1
ATOM 1773 C C . SER A 1 248 ? 10.787 3.675 11.272 1.00 43.51 234 SER X C 1
ATOM 1774 O O . SER A 1 248 ? 10.165 4.519 11.939 1.00 45.19 234 SER X O 1
ATOM 1777 N N . VAL A 1 249 ? 11.102 2.488 11.709 1.00 38.66 235 VAL X N 1
ATOM 1778 C CA . VAL A 1 249 ? 10.785 2.045 13.023 1.00 41.35 235 VAL X CA 1
ATOM 1779 C C . VAL A 1 249 ? 12.019 1.342 13.640 1.00 42.59 235 VAL X C 1
ATOM 1780 O O . VAL A 1 249 ? 12.733 0.612 12.942 1.00 37.94 235 VAL X O 1
ATOM 1784 N N . ALA A 1 250 ? 12.263 1.606 14.929 1.00 39.76 236 ALA X N 1
ATOM 1785 C CA . ALA A 1 250 ? 13.480 1.089 15.587 1.00 44.94 236 ALA X CA 1
ATOM 1786 C C . ALA A 1 250 ? 13.110 0.410 16.883 1.00 41.26 236 ALA X C 1
ATOM 1787 O O . ALA A 1 250 ? 12.223 0.873 17.589 1.00 38.67 236 ALA X O 1
ATOM 1789 N N . GLY A 1 251 ? 13.822 -0.647 17.249 1.00 44.95 237 GLY X N 1
ATOM 1790 C CA . GLY A 1 251 ? 13.561 -1.264 18.549 1.00 35.52 237 GLY X CA 1
ATOM 1791 C C . GLY A 1 251 ? 14.922 -1.350 19.178 1.00 38.91 237 GLY X C 1
ATOM 1792 O O . GLY A 1 251 ? 15.898 -1.810 18.536 1.00 40.13 237 GLY X O 1
ATOM 1793 N N . GLN A 1 252 ? 15.017 -0.936 20.434 1.00 37.50 238 GLN X N 1
ATOM 1794 C CA . GLN A 1 252 ? 16.325 -0.988 21.125 1.00 39.94 238 GLN X CA 1
ATOM 1795 C C . GLN A 1 252 ? 16.183 -1.689 22.479 1.00 40.63 238 GLN X C 1
ATOM 1796 O O . GLN A 1 252 ? 15.220 -1.447 23.223 1.00 35.64 238 GLN X O 1
ATOM 1802 N N . TYR A 1 253 ? 17.175 -2.515 22.809 1.00 42.84 239 TYR X N 1
ATOM 1803 C CA . TYR A 1 253 ? 17.229 -3.154 24.120 1.00 40.89 239 TYR X CA 1
ATOM 1804 C C . TYR A 1 253 ? 18.598 -2.944 24.761 1.00 40.70 239 TYR X C 1
ATOM 1805 O O . TYR A 1 253 ? 19.641 -3.161 24.107 1.00 38.69 239 TYR X O 1
ATOM 1814 N N . GLU A 1 254 ? 18.608 -2.463 26.001 1.00 39.94 240 GLU X N 1
ATOM 1815 C CA . GLU A 1 254 ? 19.880 -2.240 26.757 1.00 42.39 240 GLU X CA 1
ATOM 1816 C C . GLU A 1 254 ? 19.806 -3.026 28.064 1.00 38.37 240 GLU X C 1
ATOM 1817 O O . GLU A 1 254 ? 18.789 -2.959 28.722 1.00 42.18 240 GLU X O 1
ATOM 1823 N N . ALA A 1 255 ? 20.851 -3.769 28.421 1.00 40.14 241 ALA X N 1
ATOM 1824 C CA . ALA A 1 255 ? 20.891 -4.534 29.678 1.00 41.40 241 ALA X CA 1
ATOM 1825 C C . ALA A 1 255 ? 22.296 -4.635 30.237 1.00 43.32 241 ALA X C 1
ATOM 1826 O O . ALA A 1 255 ? 23.238 -4.735 29.486 1.00 40.90 241 ALA X O 1
ATOM 1828 N N . ALA A 1 256 ? 22.393 -4.667 31.560 1.00 42.07 242 ALA X N 1
ATOM 1829 C CA . ALA A 1 256 ? 23.639 -4.845 32.275 1.00 45.98 242 ALA X CA 1
ATOM 1830 C C . ALA A 1 256 ? 23.355 -5.409 33.698 1.00 49.19 242 ALA X C 1
ATOM 1831 O O . ALA A 1 256 ? 22.200 -5.410 34.219 1.00 41.55 242 ALA X O 1
ATOM 1833 N N . LYS A 1 257 ? 24.441 -5.852 34.335 1.00 44.61 243 LYS X N 1
ATOM 1834 C CA . LYS A 1 257 ? 24.400 -6.175 35.746 1.00 42.36 243 LYS X CA 1
ATOM 1835 C C . LYS A 1 257 ? 25.107 -5.150 36.556 1.00 41.40 243 LYS X C 1
ATOM 1836 O O . LYS A 1 257 ? 26.194 -4.625 36.172 1.00 43.65 243 LYS X O 1
ATOM 1842 N N . ASN A 1 258 ? 24.520 -4.856 37.703 1.00 43.45 244 ASN X N 1
ATOM 1843 C CA . ASN A 1 258 ? 25.158 -3.972 38.658 1.00 45.84 244 ASN X CA 1
ATOM 1844 C C . ASN A 1 258 ? 26.514 -4.605 38.989 1.00 40.93 244 ASN X C 1
ATOM 1845 O O . ASN A 1 258 ? 26.608 -5.822 39.213 1.00 42.02 244 ASN X O 1
ATOM 1850 N N . ASN A 1 259 ? 27.572 -3.814 38.955 1.00 41.67 245 ASN X N 1
ATOM 1851 C CA . ASN A 1 259 ? 28.860 -4.370 39.276 1.00 39.78 245 ASN X CA 1
ATOM 1852 C C . ASN A 1 259 ? 29.599 -3.493 40.237 1.00 39.30 245 ASN X C 1
ATOM 1853 O O . ASN A 1 259 ? 30.809 -3.526 40.324 1.00 40.07 245 ASN X O 1
ATOM 1858 N N . GLU A 1 260 ? 28.867 -2.677 40.992 1.00 39.40 246 GLU X N 1
ATOM 1859 C CA . GLU A 1 260 ? 29.526 -1.828 41.981 1.00 37.24 246 GLU X CA 1
ATOM 1860 C C . GLU A 1 260 ? 29.508 -2.608 43.307 1.00 41.47 246 GLU X C 1
ATOM 1861 O O . GLU A 1 260 ? 28.473 -3.294 43.618 1.00 33.02 246 GLU X O 1
ATOM 1867 N N . VAL A 1 261 ? 30.619 -2.615 44.052 1.00 39.97 247 VAL X N 1
ATOM 1868 C CA . VAL A 1 261 ? 30.634 -3.377 45.305 1.00 43.84 247 VAL X CA 1
ATOM 1869 C C . VAL A 1 261 ? 29.743 -2.714 46.355 1.00 48.37 247 VAL X C 1
ATOM 1870 O O . VAL A 1 261 ? 29.885 -1.485 46.626 1.00 41.30 247 VAL X O 1
ATOM 1874 N N . GLY A 1 262 ? 28.813 -3.516 46.913 1.00 39.56 248 GLY X N 1
ATOM 1875 C CA . GLY A 1 262 ? 27.695 -2.952 47.679 1.00 39.76 248 GLY X CA 1
ATOM 1876 C C . GLY A 1 262 ? 26.564 -3.935 47.747 1.00 43.35 248 GLY X C 1
ATOM 1877 O O . GLY A 1 262 ? 26.700 -5.067 47.296 1.00 46.95 248 GLY X O 1
ATOM 1878 N N . SER A 1 263 ? 25.418 -3.527 48.276 1.00 48.82 249 SER X N 1
ATOM 1879 C CA . SER A 1 263 ? 24.339 -4.494 48.571 1.00 49.07 249 SER X CA 1
ATOM 1880 C C . SER A 1 263 ? 23.783 -5.045 47.292 1.00 54.48 249 SER X C 1
ATOM 1881 O O . SER A 1 263 ? 23.327 -6.211 47.238 1.00 54.81 249 SER X O 1
ATOM 1884 N N . ILE A 1 264 ? 23.796 -4.178 46.266 1.00 52.13 250 ILE 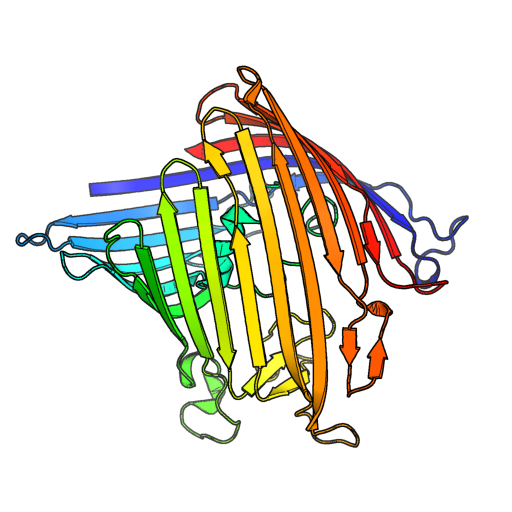X N 1
ATOM 1885 C CA . ILE A 1 264 ? 23.108 -4.420 44.978 1.00 45.32 250 ILE X CA 1
ATOM 1886 C C . ILE A 1 264 ? 23.938 -5.085 43.887 1.00 43.68 250 ILE X C 1
ATOM 1887 O O . ILE A 1 264 ? 23.446 -5.292 42.791 1.00 44.29 250 ILE X O 1
ATOM 1892 N N . LYS A 1 265 ? 25.195 -5.396 44.150 1.00 43.35 251 LYS X N 1
ATOM 1893 C CA . LYS A 1 265 ? 26.049 -6.055 43.135 1.00 46.51 251 LYS X CA 1
ATOM 1894 C C . LYS A 1 265 ? 25.385 -7.282 42.554 1.00 43.28 251 LYS X C 1
ATOM 1895 O O . LYS A 1 265 ? 24.761 -7.997 43.269 1.00 45.52 251 LYS X O 1
ATOM 1901 N N . GLY A 1 266 ? 25.457 -7.467 41.232 1.00 45.34 252 GLY X N 1
ATOM 1902 C CA . GLY A 1 266 ? 24.827 -8.585 40.517 1.00 41.98 252 GLY X CA 1
ATOM 1903 C C . GLY A 1 266 ? 23.383 -8.423 40.066 1.00 45.75 252 GLY X C 1
ATOM 1904 O O . GLY A 1 266 ? 22.865 -9.256 39.303 1.00 49.15 252 GLY X O 1
ATOM 1905 N N . LYS A 1 267 ? 22.704 -7.371 40.518 1.00 45.00 253 LYS X N 1
ATOM 1906 C CA . LYS A 1 267 ? 21.308 -7.224 40.130 1.00 47.62 253 LYS X CA 1
ATOM 1907 C C . LYS A 1 267 ? 21.167 -6.577 38.759 1.00 55.55 253 LYS X C 1
ATOM 1908 O O . LYS A 1 267 ? 22.079 -5.841 38.294 1.00 48.21 253 LYS X O 1
ATOM 1914 N N . LYS A 1 268 ? 20.009 -6.822 38.140 1.00 46.87 254 LYS X N 1
ATOM 1915 C CA . LYS A 1 268 ? 19.813 -6.582 36.728 1.00 48.96 254 LYS X CA 1
ATOM 1916 C C . LYS A 1 268 ? 19.289 -5.178 36.394 1.00 45.70 254 LYS X C 1
ATOM 1917 O O . LYS A 1 268 ? 18.233 -4.754 36.906 1.00 42.97 254 LYS X O 1
ATOM 1923 N N . HIS A 1 269 ? 19.996 -4.490 35.491 1.00 46.00 255 HIS X N 1
ATOM 1924 C CA . HIS A 1 269 ? 19.458 -3.242 34.862 1.00 51.75 255 HIS X CA 1
ATOM 1925 C C . HIS A 1 269 ? 18.942 -3.552 33.478 1.00 51.53 255 HIS X C 1
ATOM 1926 O O . HIS A 1 269 ? 19.506 -4.400 32.794 1.00 50.04 255 HIS X O 1
ATOM 1933 N N . GLU A 1 270 ? 17.891 -2.868 33.029 1.00 46.17 256 GLU X N 1
ATOM 1934 C CA . GLU A 1 270 ? 17.460 -3.040 31.635 1.00 46.28 256 GLU X CA 1
ATOM 1935 C C . GLU A 1 270 ? 16.429 -2.029 31.178 1.00 46.53 256 GLU X C 1
ATOM 1936 O O . GLU A 1 270 ? 15.603 -1.577 31.959 1.00 48.70 256 GLU X O 1
ATOM 1942 N N . GLN A 1 271 ? 16.465 -1.679 29.898 1.00 48.09 257 GLN X N 1
ATOM 1943 C CA . GLN A 1 271 ? 15.415 -0.830 29.338 1.00 45.53 257 GLN X CA 1
ATOM 1944 C C . GLN A 1 271 ? 15.198 -1.115 27.886 1.00 43.85 257 GLN X C 1
ATOM 1945 O O . GLN A 1 271 ? 16.124 -1.475 27.146 1.00 43.43 257 GLN X O 1
ATOM 1951 N N . THR A 1 272 ? 13.954 -0.934 27.493 1.00 45.06 258 THR X N 1
ATOM 1952 C CA . THR A 1 272 ? 13.552 -1.093 26.131 1.00 40.62 258 THR X CA 1
ATOM 1953 C C . THR A 1 272 ? 13.082 0.269 25.632 1.00 40.85 258 THR X C 1
ATOM 1954 O O . THR A 1 272 ? 12.346 0.962 26.340 1.00 42.38 258 THR X O 1
ATOM 1958 N N . GLN A 1 273 ? 13.539 0.659 24.438 1.00 40.39 259 GLN X N 1
ATOM 1959 C CA . GLN A 1 273 ? 13.076 1.905 23.767 1.00 40.68 259 GLN X CA 1
ATOM 1960 C C . GLN A 1 273 ? 12.555 1.623 22.382 1.00 37.14 259 GLN X C 1
ATOM 1961 O O . GLN A 1 273 ? 12.963 0.659 21.769 1.00 35.64 259 GLN X O 1
ATOM 1967 N N . VAL A 1 274 ? 11.621 2.424 21.893 1.00 37.87 260 VAL X N 1
ATOM 1968 C CA . VAL A 1 274 ? 11.161 2.335 20.517 1.00 36.66 260 VAL X CA 1
ATOM 1969 C C . VAL A 1 274 ? 10.978 3.716 19.953 1.00 37.13 260 VAL X C 1
ATOM 1970 O O . VAL A 1 274 ? 10.885 4.665 20.693 1.00 37.49 260 VAL X O 1
ATOM 1974 N N . ALA A 1 275 ? 11.011 3.799 18.634 1.00 36.84 261 ALA X N 1
ATOM 1975 C CA . ALA A 1 275 ? 10.928 5.065 17.915 1.00 38.61 261 ALA X CA 1
ATOM 1976 C C . ALA A 1 275 ? 10.343 4.854 16.524 1.00 41.07 261 ALA X C 1
ATOM 1977 O O . ALA A 1 275 ? 10.544 3.814 15.887 1.00 45.54 261 ALA X O 1
ATOM 1979 N N . ALA A 1 276 ? 9.647 5.850 16.005 1.00 42.20 262 ALA X N 1
ATOM 1980 C CA . ALA A 1 276 ? 9.140 5.726 14.648 1.00 43.79 262 ALA X CA 1
ATOM 1981 C C . ALA A 1 276 ? 9.176 7.108 13.990 1.00 44.04 262 ALA X C 1
ATOM 1982 O O . ALA A 1 276 ? 8.902 8.105 14.657 1.00 43.92 262 ALA X O 1
ATOM 1984 N N . THR A 1 277 ? 9.592 7.139 12.723 1.00 40.21 263 THR X N 1
ATOM 1985 C CA . THR A 1 277 ? 9.567 8.336 11.931 1.00 42.87 263 THR X CA 1
ATOM 1986 C C . THR A 1 277 ? 8.895 8.069 10.588 1.00 48.57 263 THR X C 1
ATOM 1987 O O . THR A 1 277 ? 8.990 6.975 9.994 1.00 46.57 263 THR X O 1
ATOM 1991 N N . ALA A 1 278 ? 8.158 9.071 10.146 1.00 44.68 264 ALA X N 1
ATOM 1992 C CA . ALA A 1 278 ? 7.664 9.106 8.780 1.00 43.06 264 ALA X CA 1
ATOM 1993 C C . ALA A 1 278 ? 7.882 10.508 8.214 1.00 43.56 264 ALA X C 1
ATOM 1994 O O . ALA A 1 278 ? 7.714 11.536 8.895 1.00 44.77 264 ALA X O 1
ATOM 1996 N N . ALA A 1 279 ? 8.235 10.545 6.950 1.00 43.73 265 ALA X N 1
ATOM 1997 C CA . ALA A 1 279 ? 8.300 11.806 6.213 1.00 50.22 265 ALA X CA 1
ATOM 1998 C C . ALA A 1 279 ? 7.811 11.596 4.751 1.00 51.64 265 ALA X C 1
ATOM 1999 O O . ALA A 1 279 ? 7.907 10.481 4.195 1.00 46.45 265 ALA X O 1
ATOM 2001 N N A TYR A 1 280 ? 7.296 12.653 4.146 0.50 54.86 266 TYR X N 1
ATOM 2002 N N B TYR A 1 280 ? 7.303 12.682 4.161 0.50 53.56 266 TYR X N 1
ATOM 2003 C CA A TYR A 1 280 ? 7.034 12.649 2.717 0.50 58.51 266 TYR X CA 1
ATOM 2004 C CA B TYR A 1 280 ? 6.937 12.735 2.739 0.50 56.18 266 TYR X CA 1
ATOM 2005 C C A TYR A 1 280 ? 7.662 13.891 2.085 0.50 52.52 266 TYR X C 1
ATOM 2006 C C B TYR A 1 280 ? 7.556 13.953 2.034 0.50 51.67 266 TYR X C 1
ATOM 2007 O O A TYR A 1 280 ? 7.657 14.970 2.670 0.50 49.27 266 TYR X O 1
ATOM 2008 O O B TYR A 1 280 ? 7.414 15.092 2.504 0.50 49.33 266 TYR X O 1
ATOM 2025 N N . ARG A 1 281 ? 8.170 13.722 0.876 1.00 46.89 267 ARG X N 1
ATOM 2026 C CA . ARG A 1 281 ? 8.707 14.831 0.086 1.00 55.79 267 ARG X CA 1
ATOM 2027 C C . ARG A 1 281 ? 7.621 15.456 -0.855 1.00 53.47 267 ARG X C 1
ATOM 2028 O O . ARG A 1 281 ? 7.116 14.775 -1.744 1.00 54.16 267 ARG X O 1
ATOM 2036 N N . PHE A 1 282 ? 7.247 16.712 -0.606 1.00 48.82 268 PHE X N 1
ATOM 2037 C CA . PHE A 1 282 ? 6.302 17.449 -1.456 1.00 51.17 268 PHE X CA 1
ATOM 2038 C C . PHE A 1 282 ? 7.051 18.554 -2.197 1.00 53.67 268 PHE X C 1
ATOM 2039 O O . PHE A 1 282 ? 7.023 19.778 -1.794 1.00 49.96 268 PHE X O 1
ATOM 2047 N N . GLY A 1 283 ? 7.732 18.155 -3.257 1.00 49.61 269 GLY X N 1
ATOM 2048 C CA . GLY A 1 283 ? 8.459 19.137 -4.052 1.00 47.13 269 GLY X CA 1
ATOM 2049 C C . GLY A 1 283 ? 9.733 19.495 -3.334 1.00 51.43 269 GLY X C 1
ATOM 2050 O O . GLY A 1 283 ? 10.687 18.722 -3.345 1.00 57.60 269 GLY X O 1
ATOM 2051 N N . ASN A 1 284 ? 9.760 20.660 -2.701 1.00 50.57 270 ASN X N 1
ATOM 2052 C CA . ASN A 1 284 ? 10.914 21.056 -1.913 1.00 51.43 270 ASN X CA 1
ATOM 2053 C C . ASN A 1 284 ? 10.709 20.994 -0.386 1.00 51.56 270 ASN X C 1
ATOM 2054 O O . ASN A 1 284 ? 11.673 21.159 0.375 1.00 52.60 270 ASN X O 1
ATOM 2059 N N . VAL A 1 285 ? 9.475 20.737 0.033 1.00 49.59 271 VAL X N 1
ATOM 2060 C CA . VAL A 1 285 ? 9.086 20.583 1.436 1.00 49.52 271 VAL X CA 1
ATOM 2061 C C . VAL A 1 285 ? 9.023 19.117 1.839 1.00 53.81 271 VAL X C 1
ATOM 2062 O O . VAL A 1 285 ? 8.418 18.269 1.128 1.00 51.70 271 VAL X O 1
ATOM 2066 N N . THR A 1 286 ? 9.637 18.819 2.990 1.00 51.24 272 THR X N 1
ATOM 2067 C CA . THR A 1 286 ? 9.554 17.476 3.601 1.00 46.25 272 THR X CA 1
ATOM 2068 C C . THR A 1 286 ? 8.970 17.543 5.004 1.00 43.38 272 THR X C 1
ATOM 2069 O O . THR A 1 286 ? 9.674 17.841 5.997 1.00 39.41 272 THR X O 1
ATOM 2073 N N . PRO A 1 287 ? 7.653 17.352 5.104 1.00 42.45 273 PRO X N 1
ATOM 2074 C CA . PRO A 1 287 ? 7.025 17.303 6.434 1.00 42.81 273 PRO X CA 1
ATOM 2075 C C . PRO A 1 287 ? 7.515 16.038 7.102 1.00 41.01 273 PR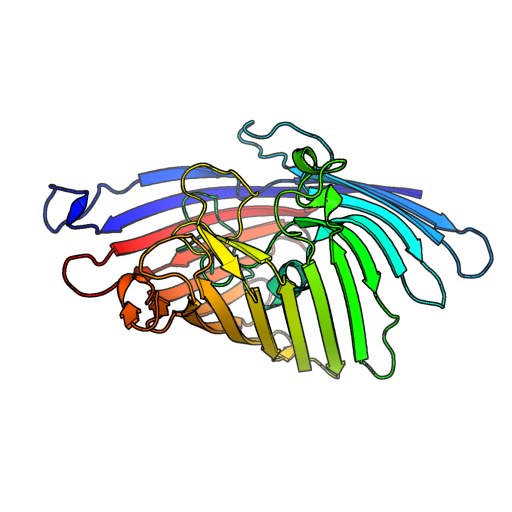O X C 1
ATOM 2076 O O . PRO A 1 287 ? 7.748 15.060 6.397 1.00 39.99 273 PRO X O 1
ATOM 2080 N N . ARG A 1 288 ? 7.676 16.065 8.436 1.00 42.01 274 ARG X N 1
ATOM 2081 C CA . ARG A 1 288 ? 8.170 14.893 9.162 1.00 42.03 274 ARG X CA 1
ATOM 2082 C C . ARG A 1 288 ? 7.536 14.769 10.535 1.00 40.48 274 ARG X C 1
ATOM 2083 O O . ARG A 1 288 ? 7.307 15.744 11.254 1.00 38.66 274 ARG X O 1
ATOM 2091 N N . VAL A 1 289 ? 7.334 13.537 10.935 1.00 38.27 275 VAL X N 1
ATOM 2092 C CA . VAL A 1 289 ? 6.878 13.320 12.273 1.00 37.57 275 VAL X CA 1
ATOM 2093 C C . VAL A 1 289 ? 7.583 12.146 12.907 1.00 36.49 275 VAL X C 1
ATOM 2094 O O . VAL A 1 289 ? 7.851 11.138 12.257 1.00 40.39 275 VAL X O 1
ATOM 2098 N N . SER A 1 290 ? 7.856 12.257 14.192 1.00 36.00 276 SER X N 1
ATOM 2099 C CA . SER A 1 290 ? 8.560 11.177 14.901 1.00 39.32 276 SER X CA 1
ATOM 2100 C C . SER A 1 290 ? 7.839 10.882 16.211 1.00 38.09 276 SER X C 1
ATOM 2101 O O . SER A 1 290 ? 7.302 11.771 16.842 1.00 36.15 276 SER X O 1
ATOM 2104 N N . TYR A 1 291 ? 7.823 9.620 16.608 1.00 42.38 277 TYR X N 1
ATOM 2105 C CA . TYR A 1 291 ? 7.361 9.286 17.967 1.00 43.89 277 TYR X CA 1
ATOM 2106 C C . TYR A 1 291 ? 8.405 8.358 18.650 1.00 42.09 277 TYR X C 1
ATOM 2107 O O . TYR A 1 291 ? 8.991 7.483 17.994 1.00 44.57 277 TYR X O 1
ATOM 2116 N N . ALA A 1 292 ? 8.676 8.554 19.930 1.00 39.68 278 ALA X N 1
ATOM 2117 C CA . ALA A 1 292 ? 9.531 7.558 20.628 1.00 43.76 278 ALA X CA 1
ATOM 2118 C C . ALA A 1 292 ? 9.004 7.225 22.029 1.00 40.67 278 ALA X C 1
ATOM 2119 O O . ALA A 1 292 ? 8.331 8.010 22.663 1.00 36.48 278 ALA X O 1
ATOM 2121 N N . HIS A 1 293 ? 9.355 6.065 22.531 1.00 40.98 279 HIS X N 1
ATOM 2122 C CA . HIS A 1 293 ? 8.870 5.687 23.818 1.00 41.81 279 HIS X CA 1
ATOM 2123 C C . HIS A 1 293 ? 9.928 4.916 24.555 1.00 42.42 279 HIS X C 1
ATOM 2124 O O . HIS A 1 293 ? 10.577 4.033 23.977 1.00 43.60 279 HIS X O 1
ATOM 2131 N N . GLY A 1 294 ? 10.135 5.266 25.826 1.00 42.00 280 GLY X N 1
ATOM 2132 C CA . GLY A 1 294 ? 10.991 4.459 26.705 1.00 42.61 280 GLY X CA 1
ATOM 2133 C C . GLY A 1 294 ? 10.089 3.764 27.689 1.00 40.52 280 GLY X C 1
ATOM 2134 O O . GLY A 1 294 ? 9.335 4.397 28.394 1.00 45.60 280 GLY X O 1
ATOM 2135 N N . PHE A 1 295 ? 10.132 2.447 27.743 1.00 47.52 281 PHE X N 1
ATOM 2136 C CA . PHE A 1 295 ? 9.304 1.738 28.754 1.00 45.16 281 PHE X CA 1
ATOM 2137 C C . PHE A 1 295 ? 9.977 1.835 30.120 1.00 50.08 281 PHE X C 1
ATOM 2138 O O . PHE A 1 295 ? 11.192 2.192 30.217 1.00 42.84 281 PHE X O 1
ATOM 2146 N N . LYS A 1 296 ? 9.223 1.508 31.179 1.00 45.39 282 LYS X N 1
ATOM 2147 C CA . LYS A 1 296 ? 9.789 1.542 32.507 1.00 46.45 282 LYS X CA 1
ATOM 2148 C C . LYS A 1 296 ? 11.056 0.658 32.516 1.00 45.60 282 LYS X C 1
ATOM 2149 O O . LYS A 1 296 ? 11.066 -0.458 31.966 1.00 39.93 282 LYS X O 1
ATOM 2155 N N . ALA A 1 297 ? 12.136 1.194 33.084 1.00 42.33 283 ALA X N 1
ATOM 2156 C CA . ALA A 1 297 ? 13.393 0.451 33.212 1.00 45.89 283 ALA X CA 1
ATOM 2157 C C . ALA A 1 297 ? 13.337 -0.500 34.402 1.00 44.48 283 ALA X C 1
ATOM 2158 O O . ALA A 1 297 ? 12.588 -0.278 35.324 1.00 50.96 283 ALA X O 1
ATOM 2160 N N . LYS A 1 298 ? 14.135 -1.557 34.359 1.00 48.70 284 LYS X N 1
ATOM 2161 C CA . LYS A 1 298 ? 14.506 -2.329 35.547 1.00 49.99 284 LYS X CA 1
ATOM 2162 C C . LYS A 1 298 ? 15.885 -1.855 36.044 1.00 49.34 284 LYS X C 1
ATOM 2163 O O . LYS A 1 298 ? 16.857 -1.954 35.306 1.00 53.98 284 LYS X O 1
ATOM 2169 N N . VAL A 1 299 ? 15.970 -1.341 37.274 1.00 47.22 285 VAL X N 1
ATOM 2170 C CA . VAL A 1 299 ? 17.203 -0.882 37.899 1.00 47.88 285 VAL X CA 1
ATOM 2171 C C . VAL A 1 299 ? 17.451 -1.675 39.211 1.00 51.26 285 VAL X C 1
ATOM 2172 O O . VAL A 1 299 ? 16.586 -1.730 40.086 1.00 50.97 285 VAL X O 1
ATOM 2176 N N . ASN A 1 300 ? 18.624 -2.282 39.349 1.00 46.35 286 ASN X N 1
ATOM 2177 C CA . ASN A 1 300 ? 18.833 -3.284 40.397 1.00 51.83 286 ASN X CA 1
ATOM 2178 C C . ASN A 1 300 ? 17.629 -4.258 40.544 1.00 51.25 286 ASN X C 1
ATOM 2179 O O . ASN A 1 300 ? 17.183 -4.541 41.652 1.00 59.15 286 ASN X O 1
ATOM 2184 N N . GLY A 1 301 ? 17.063 -4.691 39.428 1.00 48.53 287 GLY X N 1
ATOM 2185 C CA . GLY A 1 301 ? 16.131 -5.830 39.413 1.00 49.27 287 GLY X CA 1
ATOM 2186 C C . GLY A 1 301 ? 14.720 -5.359 39.730 1.00 55.81 287 GLY X C 1
ATOM 2187 O O . GLY A 1 301 ? 13.810 -6.166 39.804 1.00 57.79 287 GLY X O 1
ATOM 2188 N N . VAL A 1 302 ? 14.537 -4.047 39.875 1.00 55.10 288 VAL X N 1
ATOM 2189 C CA . VAL A 1 302 ? 13.272 -3.482 40.288 1.00 56.23 288 VAL X CA 1
ATOM 2190 C C . VAL A 1 302 ? 12.786 -2.432 39.286 1.00 58.40 288 VAL X C 1
ATOM 2191 O O . VAL A 1 302 ? 13.573 -1.640 38.756 1.00 57.56 288 VAL X O 1
ATOM 2195 N N . LYS A 1 303 ? 11.479 -2.412 39.055 1.00 54.09 289 LYS X N 1
ATOM 2196 C CA . LYS A 1 303 ? 10.842 -1.453 38.146 1.00 58.04 289 LYS X CA 1
ATOM 2197 C C . LYS A 1 303 ? 11.096 0.011 38.495 1.00 55.83 289 LYS X C 1
ATOM 2198 O O . LYS A 1 303 ? 10.830 0.446 39.620 1.00 50.29 289 LYS X O 1
ATOM 2204 N N . ASP A 1 304 ? 11.559 0.788 37.510 1.00 54.84 290 ASP X N 1
ATOM 2205 C CA . ASP A 1 304 ? 11.860 2.205 37.767 1.00 51.07 290 ASP X CA 1
ATOM 2206 C C . ASP A 1 304 ? 11.278 3.028 36.628 1.00 51.29 290 ASP X C 1
ATOM 2207 O O . ASP A 1 304 ? 11.807 3.039 35.517 1.00 48.11 290 ASP X O 1
ATOM 2212 N N . ALA A 1 305 ? 10.178 3.723 36.933 1.00 53.48 291 ALA X N 1
ATOM 2213 C CA . ALA A 1 305 ? 9.429 4.496 35.954 1.00 51.90 291 ALA X CA 1
ATOM 2214 C C . ALA A 1 305 ? 10.038 5.911 35.785 1.00 54.28 291 ALA X C 1
ATOM 2215 O O . ALA A 1 305 ? 9.631 6.680 34.890 1.00 60.65 291 ALA X O 1
ATOM 2217 N N . ASN A 1 306 ? 11.034 6.259 36.594 1.00 46.65 292 ASN X N 1
ATOM 2218 C CA . ASN A 1 306 ? 11.831 7.491 36.305 1.00 48.64 292 ASN X CA 1
ATOM 2219 C C . ASN A 1 306 ? 12.488 7.505 34.944 1.00 47.45 292 ASN X C 1
ATOM 2220 O O . ASN A 1 306 ? 12.713 8.577 34.416 1.00 45.77 292 ASN X O 1
ATOM 2225 N N . TYR A 1 307 ? 12.827 6.321 34.427 1.00 45.25 293 TYR X N 1
ATOM 2226 C CA . TYR A 1 307 ? 13.361 6.144 33.066 1.00 45.30 293 TYR X CA 1
ATOM 2227 C C . TYR A 1 307 ? 12.355 6.098 31.909 1.00 44.17 293 TYR X C 1
ATOM 2228 O O . TYR A 1 307 ? 12.721 6.240 30.760 1.00 47.64 293 TYR X O 1
ATOM 2237 N N . GLN A 1 308 ? 11.087 5.854 32.201 1.00 48.28 294 GLN X N 1
ATOM 2238 C CA . GLN A 1 308 ? 10.049 5.852 31.172 1.00 49.21 294 GLN X CA 1
ATOM 2239 C C . GLN A 1 308 ? 9.928 7.227 30.473 1.00 44.37 294 GLN X C 1
ATOM 2240 O O . GLN A 1 308 ? 10.128 8.257 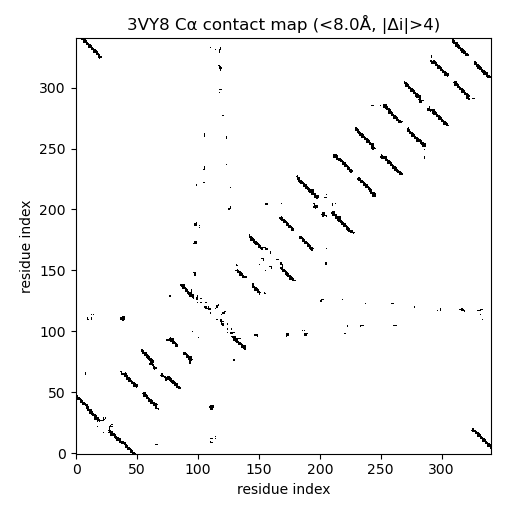31.097 1.00 40.75 294 GLN X O 1
ATOM 2246 N N . TYR A 1 309 ? 9.647 7.269 29.175 1.00 42.16 295 TYR X N 1
ATOM 2247 C CA . TYR A 1 309 ? 9.392 8.596 28.578 1.00 40.37 295 TYR X CA 1
ATOM 2248 C C . TYR A 1 309 ? 8.522 8.416 27.346 1.00 40.45 295 TYR X C 1
ATOM 2249 O O . TYR A 1 309 ? 8.388 7.310 26.818 1.00 41.93 295 TYR X O 1
ATOM 2258 N N . ASP A 1 310 ? 7.972 9.528 26.877 1.00 44.38 296 ASP X N 1
ATOM 2259 C CA . ASP A 1 310 ? 7.175 9.565 25.688 1.00 45.52 296 ASP X CA 1
ATOM 2260 C C . ASP A 1 310 ? 7.473 10.844 24.941 1.00 44.24 296 ASP X C 1
ATOM 2261 O O . ASP A 1 310 ? 7.488 11.895 25.519 1.00 45.18 296 ASP X O 1
ATOM 2266 N N . GLN A 1 311 ? 7.716 10.779 23.647 1.00 47.14 297 GLN X N 1
ATOM 2267 C CA . GLN A 1 311 ? 7.899 12.043 22.944 1.00 43.39 297 GLN X CA 1
ATOM 2268 C C . GLN A 1 311 ? 7.346 12.044 21.522 1.00 40.56 297 GLN X C 1
ATOM 2269 O O . GLN A 1 311 ? 7.169 10.997 20.873 1.00 36.70 297 GLN X O 1
ATOM 2275 N N . VAL A 1 312 ? 7.124 13.245 21.016 1.00 36.44 298 VAL X N 1
ATOM 2276 C CA . VAL A 1 312 ? 6.651 13.360 19.651 1.00 39.81 298 VAL X CA 1
ATOM 2277 C C . VAL A 1 312 ? 7.291 14.600 19.090 1.00 33.48 298 VAL X C 1
ATOM 2278 O O . VAL A 1 312 ? 7.448 15.576 19.773 1.00 40.41 298 VAL X O 1
ATOM 2282 N N . ILE A 1 313 ? 7.722 14.521 17.850 1.00 40.11 299 ILE X N 1
ATOM 2283 C CA . ILE A 1 313 ? 8.333 15.672 17.173 1.00 41.50 299 ILE X CA 1
ATOM 2284 C C . ILE A 1 313 ? 7.689 15.784 15.808 1.00 36.99 299 ILE X C 1
ATOM 2285 O O . ILE A 1 313 ? 7.489 14.813 15.127 1.00 38.59 299 ILE X O 1
ATOM 2290 N N . VAL A 1 314 ? 7.333 16.998 15.454 1.00 37.77 300 VAL X N 1
ATOM 2291 C CA . VAL A 1 314 ? 6.844 17.283 14.134 1.00 40.65 300 VAL X CA 1
ATOM 2292 C C . VAL A 1 314 ? 7.627 18.468 13.544 1.00 40.60 300 VAL X C 1
ATOM 2293 O O . VAL A 1 314 ? 8.060 19.372 14.269 1.00 34.19 300 VAL X O 1
ATOM 2297 N N . GLY A 1 315 ? 7.768 18.463 12.223 1.00 43.22 301 GLY X N 1
ATOM 2298 C CA . GLY A 1 315 ? 8.318 19.618 11.535 1.00 38.93 301 GLY X CA 1
ATOM 2299 C C . GLY A 1 315 ? 8.521 19.332 10.068 1.00 40.53 301 GLY X C 1
ATOM 2300 O O . GLY A 1 315 ? 7.864 18.457 9.498 1.00 43.43 301 GLY X O 1
ATOM 2301 N N . ALA A 1 316 ? 9.485 20.034 9.465 1.00 35.56 302 ALA X N 1
ATOM 2302 C CA . ALA A 1 316 ? 9.639 20.107 8.019 1.00 35.56 302 ALA X CA 1
ATOM 2303 C C . ALA A 1 316 ? 10.970 20.761 7.725 1.00 39.09 302 ALA X C 1
ATOM 2304 O O . ALA A 1 316 ? 11.487 21.564 8.540 1.00 36.04 302 ALA X O 1
ATOM 2306 N N . ASP A 1 317 ? 11.494 20.367 6.576 1.00 41.87 303 ASP X N 1
ATOM 2307 C CA . ASP A 1 317 ? 12.632 20.963 5.922 1.00 47.05 303 ASP X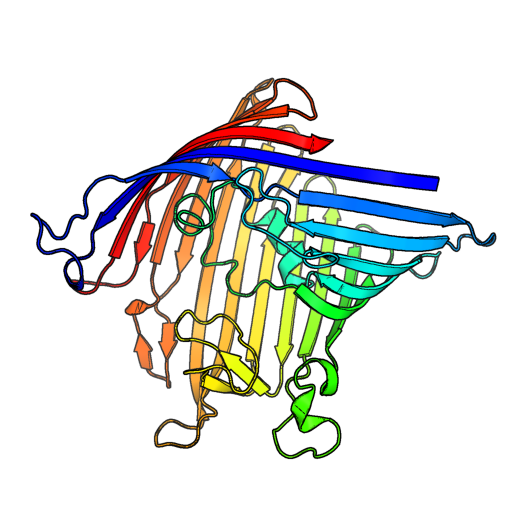 CA 1
ATOM 2308 C C . ASP A 1 317 ? 12.142 21.582 4.616 1.00 48.91 303 ASP X C 1
ATOM 2309 O O . ASP A 1 317 ? 11.349 20.981 3.865 1.00 42.84 303 ASP X O 1
ATOM 2314 N N . TYR A 1 318 ? 12.680 22.761 4.323 1.00 47.54 304 TYR X N 1
ATOM 2315 C CA . TYR A 1 318 ? 12.509 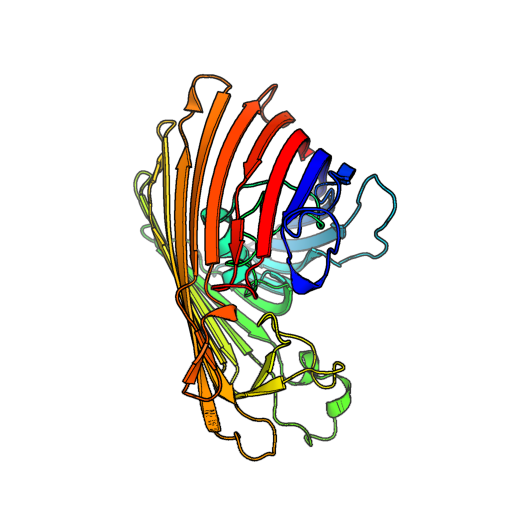23.352 3.025 1.00 44.29 304 TYR X CA 1
ATOM 2316 C C . TYR A 1 318 ? 13.885 23.407 2.314 1.00 45.62 304 TYR X C 1
ATOM 2317 O O . TYR A 1 318 ? 14.793 24.134 2.749 1.00 42.50 304 TYR X O 1
ATOM 2326 N N . ASP A 1 319 ? 14.013 22.695 1.193 1.00 44.52 305 ASP X N 1
ATOM 2327 C CA . ASP A 1 319 ? 15.298 22.638 0.496 1.00 43.51 305 ASP X CA 1
ATOM 2328 C C . ASP A 1 319 ? 15.343 23.749 -0.518 1.00 43.92 305 ASP X C 1
ATOM 2329 O O . ASP A 1 319 ? 14.749 23.601 -1.576 1.00 44.71 305 ASP X O 1
ATOM 2334 N N . PHE A 1 320 ? 16.020 24.854 -0.178 1.00 39.14 306 PHE X N 1
ATOM 2335 C CA . PHE A 1 320 ? 16.435 25.850 -1.131 1.00 40.69 306 PHE X CA 1
ATOM 2336 C C . PHE A 1 320 ? 17.270 25.254 -2.242 1.00 43.78 306 PHE X C 1
ATOM 2337 O O . PHE A 1 320 ? 17.151 25.685 -3.392 1.00 43.84 306 PHE X O 1
ATOM 2345 N N . SER A 1 321 ? 18.155 24.311 -1.894 1.00 37.23 307 SER X N 1
ATOM 2346 C CA . SER A 1 321 ? 19.023 23.642 -2.878 1.00 40.46 307 SER X CA 1
ATOM 2347 C C . SER A 1 321 ? 19.382 22.278 -2.317 1.00 36.68 307 SER X C 1
ATOM 2348 O O . SER A 1 321 ? 18.859 21.891 -1.278 1.00 37.45 307 SER X O 1
ATOM 2351 N N . LYS A 1 322 ? 20.280 21.560 -2.954 1.00 37.07 308 LYS X N 1
ATOM 2352 C CA . LYS A 1 322 ? 20.611 20.251 -2.405 1.00 42.63 308 LYS X CA 1
ATOM 2353 C C . LYS A 1 322 ? 21.468 20.427 -1.170 1.00 38.06 308 LYS X C 1
ATOM 2354 O O . LYS A 1 322 ? 21.617 19.530 -0.381 1.00 46.16 308 LYS X O 1
ATOM 2360 N N . ARG A 1 323 ? 21.972 21.629 -0.949 1.00 41.38 309 ARG X N 1
ATOM 2361 C CA . ARG A 1 323 ? 22.987 21.810 0.084 1.00 40.61 309 ARG X CA 1
ATOM 2362 C C . ARG A 1 323 ? 22.477 22.641 1.190 1.00 39.80 309 ARG X C 1
ATOM 2363 O O . ARG A 1 323 ? 23.051 22.579 2.264 1.00 42.43 309 ARG X O 1
ATOM 2371 N N . THR A 1 324 ? 21.335 23.310 0.953 1.00 33.51 310 THR X N 1
ATOM 2372 C CA . THR A 1 324 ? 20.837 24.341 1.834 1.00 32.11 310 THR X CA 1
ATOM 2373 C C . THR A 1 324 ? 19.363 24.121 2.163 1.00 29.94 310 THR X C 1
ATOM 2374 O O . THR A 1 324 ? 18.570 24.025 1.257 1.00 30.17 310 THR X O 1
ATOM 2378 N N . SER A 1 325 ? 19.031 23.973 3.452 1.00 32.52 311 SER X N 1
ATOM 2379 C CA . SER A 1 325 ? 17.658 23.819 3.888 1.00 38.27 311 SER X CA 1
ATOM 2380 C C . SER A 1 325 ? 17.285 24.777 4.983 1.00 38.21 311 SER X C 1
ATOM 2381 O O . SER A 1 325 ? 18.082 25.011 5.904 1.00 43.66 311 SER X O 1
ATOM 2384 N N . ALA A 1 326 ? 16.097 25.374 4.881 1.00 42.12 312 ALA X N 1
ATOM 2385 C CA . ALA A 1 326 ? 15.394 25.934 6.071 1.00 38.10 312 ALA X CA 1
ATOM 2386 C C . ALA A 1 326 ? 14.762 24.776 6.873 1.00 35.59 312 ALA X C 1
ATOM 2387 O O . ALA A 1 326 ? 14.312 23.786 6.304 1.00 37.67 312 ALA X O 1
ATOM 2389 N N . LEU A 1 327 ? 14.685 24.950 8.185 1.00 36.44 313 LEU X N 1
ATOM 2390 C CA . LEU A 1 327 ? 14.324 23.891 9.106 1.00 38.77 313 LEU X CA 1
ATOM 2391 C C . LEU A 1 327 ? 13.346 24.479 10.089 1.00 40.25 313 LEU X C 1
ATOM 2392 O O . LEU A 1 327 ? 13.571 25.588 10.548 1.00 36.54 313 LEU X O 1
ATOM 2397 N N . VAL A 1 328 ? 12.290 23.724 10.420 1.00 39.13 314 VAL X N 1
ATOM 2398 C CA . VAL A 1 328 ? 11.395 24.066 11.536 1.00 38.33 314 VAL X CA 1
ATOM 2399 C C . VAL A 1 328 ? 10.923 22.792 12.259 1.00 37.30 314 VAL X C 1
ATOM 2400 O O . VAL A 1 328 ? 10.768 21.772 11.628 1.00 37.52 314 VAL X O 1
ATOM 2404 N N . SER A 1 329 ? 10.721 22.837 13.567 1.00 36.07 315 SER X N 1
ATOM 2405 C CA . SER A 1 329 ? 10.269 21.636 14.227 1.00 35.58 315 SER X CA 1
ATOM 2406 C C . SER A 1 329 ? 9.700 22.062 15.535 1.00 37.52 315 SER X C 1
ATOM 2407 O O . SER A 1 329 ? 9.918 23.186 15.961 1.00 42.28 315 SER X O 1
ATOM 2410 N N . ALA A 1 330 ? 8.979 21.146 16.168 1.00 34.51 316 ALA X N 1
ATOM 2411 C CA . ALA A 1 330 ? 8.359 21.411 17.448 1.00 39.01 316 ALA X CA 1
ATOM 2412 C C . ALA A 1 330 ? 8.321 20.092 18.168 1.00 35.83 316 ALA X C 1
ATOM 2413 O O . ALA A 1 330 ? 8.086 19.052 17.531 1.00 42.97 316 ALA X O 1
ATOM 2415 N N . GLY A 1 331 ? 8.535 20.106 19.477 1.00 34.29 317 GLY X N 1
ATOM 2416 C CA . GLY A 1 331 ? 8.591 18.800 20.166 1.00 35.89 317 GLY X CA 1
ATOM 2417 C C . GLY A 1 331 ? 8.010 18.797 21.516 1.00 36.54 317 GLY X C 1
ATOM 2418 O O . GLY A 1 331 ? 7.964 19.825 22.173 1.00 39.80 317 GLY X O 1
ATOM 2419 N N A TRP A 1 332 ? 7.495 17.636 21.944 0.50 41.82 318 TRP X N 1
ATOM 2420 N N B TRP A 1 332 ? 7.576 17.616 21.964 0.50 41.75 318 TRP X N 1
ATOM 2421 C CA A TRP A 1 332 ? 6.818 17.560 23.255 0.50 39.49 318 TRP X CA 1
ATOM 2422 C CA B TRP A 1 332 ? 6.922 17.515 23.277 0.50 39.52 318 TRP X CA 1
ATOM 2423 C C A TRP A 1 332 ? 7.299 16.280 23.924 0.50 39.77 318 TRP X C 1
ATOM 2424 C C B TRP A 1 332 ? 7.400 16.261 23.906 0.50 39.65 318 TRP X C 1
ATOM 2425 O O A TRP A 1 332 ? 7.159 15.187 23.346 0.50 40.08 318 TRP X O 1
ATOM 2426 O O B TRP A 1 332 ? 7.305 15.172 23.328 0.50 39.87 318 TRP X O 1
ATOM 2447 N N . LEU A 1 333 ? 7.923 16.374 25.101 1.00 40.44 319 LEU X N 1
ATOM 2448 C CA . LEU A 1 333 ? 8.586 15.223 25.753 1.00 45.13 319 LEU X CA 1
ATOM 2449 C C . LEU A 1 333 ? 8.161 15.089 27.190 1.00 44.92 319 LEU X C 1
ATOM 2450 O O . LEU A 1 333 ? 8.122 16.070 27.918 1.00 40.38 319 LEU X O 1
ATOM 2455 N N . LYS A 1 334 ? 7.874 13.853 27.604 1.00 43.88 320 LYS X N 1
ATOM 2456 C CA . LYS A 1 334 ? 7.483 13.596 29.003 1.00 44.31 320 LYS X CA 1
ATOM 2457 C C . LYS A 1 334 ? 8.303 12.459 29.592 1.00 40.42 320 LYS X C 1
ATOM 2458 O O . LYS A 1 334 ? 8.326 11.362 29.047 1.00 42.02 320 LYS X O 1
ATOM 2464 N N . GLN A 1 335 ? 8.935 12.723 30.722 1.00 43.80 321 GLN X N 1
ATOM 2465 C CA . GLN A 1 335 ? 9.870 11.777 31.348 1.00 45.78 321 GLN X CA 1
ATOM 2466 C C . GLN A 1 335 ? 9.408 11.460 32.736 1.00 46.29 321 GLN X C 1
ATOM 2467 O O . GLN A 1 335 ? 8.973 12.368 33.472 1.00 42.92 321 GLN X O 1
ATOM 2473 N N . GLY A 1 336 ? 9.523 10.200 33.139 1.00 46.96 322 GLY X N 1
ATOM 2474 C CA . GLY A 1 336 ? 9.212 9.845 34.531 1.00 52.42 322 GLY X CA 1
ATOM 2475 C C . GLY A 1 336 ? 7.710 9.771 34.751 1.00 56.22 322 GLY X C 1
ATOM 2476 O O . GLY A 1 336 ? 6.966 9.887 33.808 1.00 61.11 322 GLY X O 1
ATOM 2477 N N . LYS A 1 337 ? 7.261 9.605 35.993 1.00 67.25 323 LYS X N 1
ATOM 2478 C CA . LYS A 1 337 ? 5.837 9.358 36.303 1.00 63.97 323 LYS X CA 1
ATOM 2479 C C . LYS A 1 337 ? 5.455 10.131 37.565 1.00 67.35 323 LYS X C 1
ATOM 2480 O O . LYS A 1 337 ? 6.251 10.225 38.514 1.00 62.36 323 LYS X O 1
ATOM 2486 N N . GLY A 1 338 ? 4.255 10.707 37.569 1.00 69.64 324 GLY X N 1
ATOM 2487 C CA . GLY A 1 338 ? 3.729 11.356 38.788 1.00 74.55 324 GLY X CA 1
ATOM 2488 C C . GLY A 1 338 ? 4.133 12.803 39.036 1.00 79.37 324 GLY X C 1
ATOM 2489 O O . GLY A 1 338 ? 3.944 13.665 38.172 1.00 75.51 324 GLY X O 1
ATOM 2490 N N . ALA A 1 339 ? 4.671 13.066 40.229 1.00 88.91 325 ALA X N 1
ATOM 2491 C CA . ALA A 1 339 ? 5.069 14.422 40.650 1.00 82.16 325 ALA X CA 1
ATOM 2492 C C . ALA A 1 339 ? 6.576 14.657 40.465 1.00 88.79 325 ALA X C 1
ATOM 2493 O O . ALA A 1 339 ? 7.027 15.814 40.427 1.00 89.49 325 ALA X O 1
ATOM 2495 N N . GLY A 1 340 ? 7.337 13.555 40.374 1.00 81.03 326 GLY X N 1
ATOM 2496 C CA . GLY A 1 340 ? 8.746 13.575 39.934 1.00 74.73 326 GLY X CA 1
ATOM 2497 C C . GLY A 1 340 ? 8.947 13.863 38.435 1.00 64.87 326 GLY X C 1
ATOM 2498 O O . GLY A 1 340 ? 10.025 14.272 38.035 1.00 61.84 326 GLY X O 1
ATOM 2499 N N . LYS A 1 341 ? 7.905 13.667 37.625 1.00 64.15 327 LYS X N 1
ATOM 2500 C CA . LYS A 1 341 ? 7.939 13.829 36.158 1.00 64.73 327 LYS X CA 1
ATOM 2501 C C . LYS A 1 341 ? 8.499 15.169 35.603 1.00 59.59 327 LYS X C 1
ATOM 2502 O O . LYS A 1 341 ? 8.323 16.230 36.202 1.00 60.62 327 LYS X O 1
ATOM 2508 N N . VAL A 1 342 ? 9.169 15.096 34.452 1.00 50.84 328 VAL X N 1
ATOM 2509 C CA . VAL A 1 342 ? 9.623 16.318 33.770 1.00 51.88 328 VAL X CA 1
ATOM 2510 C C . VAL A 1 342 ? 8.943 16.415 32.397 1.00 48.30 328 VAL X C 1
ATOM 2511 O O . VAL A 1 342 ? 8.838 15.431 31.670 1.00 48.22 328 VAL X O 1
ATOM 2515 N N . GLU A 1 343 ? 8.431 17.585 32.057 1.00 46.36 329 GLU X N 1
ATOM 2516 C CA . GLU A 1 343 ? 7.936 17.775 30.696 1.00 49.58 329 GLU X CA 1
ATOM 2517 C C . GLU A 1 343 ? 8.727 18.870 30.021 1.00 47.27 329 GLU X C 1
ATOM 2518 O O . GLU A 1 343 ? 8.923 19.925 30.598 1.00 50.17 329 GLU X O 1
ATOM 2524 N N . GLN A 1 344 ? 9.127 18.624 28.777 1.00 45.20 330 GLN X N 1
ATOM 2525 C CA . GLN A 1 344 ? 9.848 19.627 27.999 1.00 44.39 330 GLN X CA 1
ATOM 2526 C C . GLN A 1 344 ? 9.033 19.843 26.750 1.00 46.98 330 GLN X C 1
ATOM 2527 O O . GLN A 1 344 ? 8.549 18.866 26.118 1.00 40.14 330 GLN X O 1
ATOM 2533 N N . THR A 1 345 ? 8.844 21.127 26.421 1.00 43.97 331 THR X N 1
ATOM 2534 C CA . THR A 1 345 ? 8.289 21.508 25.153 1.00 43.77 331 THR X CA 1
ATOM 2535 C C . THR A 1 345 ? 9.305 22.427 24.474 1.00 41.08 331 THR X C 1
ATOM 2536 O O . THR A 1 345 ? 10.015 23.151 25.163 1.00 34.82 331 THR X O 1
ATOM 2540 N N . ALA A 1 346 ? 9.320 22.410 23.134 1.00 40.24 332 ALA X N 1
ATOM 2541 C CA . ALA A 1 346 ? 10.230 23.279 22.385 1.00 44.02 332 ALA X CA 1
ATOM 2542 C C . ALA A 1 346 ? 9.853 23.390 20.938 1.00 39.97 332 ALA X C 1
ATOM 2543 O O . ALA A 1 346 ? 9.170 22.535 20.368 1.00 40.76 332 ALA X O 1
ATOM 2545 N N . SER A 1 347 ? 10.360 24.438 20.315 1.00 40.52 333 SER X N 1
ATOM 2546 C CA . SER A 1 347 ? 10.303 24.521 18.886 1.00 41.89 333 SER X CA 1
ATOM 2547 C C . SER A 1 347 ? 11.533 25.262 18.365 1.00 38.81 333 SER X C 1
ATOM 2548 O O . SER A 1 347 ? 12.186 25.998 19.086 1.00 35.75 333 SER X O 1
ATOM 2551 N N . MET A 1 348 ? 11.838 25.075 17.094 1.00 35.04 334 MET X N 1
ATOM 2552 C CA . MET A 1 348 ? 12.854 25.907 16.557 1.00 41.53 334 MET X CA 1
ATOM 2553 C C . MET A 1 348 ? 12.552 26.280 15.109 1.00 42.55 334 MET X C 1
ATOM 2554 O O . MET A 1 348 ? 11.654 25.697 14.441 1.00 36.57 334 MET X O 1
ATOM 2559 N N . VAL A 1 349 ? 13.354 27.234 14.640 1.00 35.95 335 VAL X N 1
ATOM 2560 C CA . VAL A 1 349 ? 13.487 27.524 13.255 1.00 34.47 335 VAL X CA 1
ATOM 2561 C C . VAL A 1 349 ? 15.022 27.638 12.984 1.00 38.61 335 VAL X C 1
ATOM 2562 O O . VAL A 1 349 ? 15.753 28.127 13.834 1.00 32.84 335 VAL X O 1
ATOM 2566 N N . GLY A 1 350 ? 15.475 27.197 11.814 1.00 36.94 336 GLY X N 1
ATOM 2567 C CA . GLY A 1 350 ? 16.909 27.094 11.562 1.00 40.56 336 GLY X CA 1
ATOM 2568 C C . GLY A 1 350 ? 17.296 27.029 10.092 1.00 42.22 336 GLY X C 1
ATOM 2569 O O . GLY A 1 350 ? 16.449 26.885 9.200 1.00 37.50 336 GLY X O 1
ATOM 2570 N N . LEU A 1 351 ? 18.592 27.115 9.864 1.00 40.20 337 LEU X N 1
ATOM 2571 C CA . LEU A 1 351 ? 19.193 27.012 8.515 1.00 38.10 337 LEU X CA 1
ATOM 2572 C C . LEU A 1 351 ? 20.376 25.994 8.522 1.00 34.96 337 LEU X C 1
ATOM 2573 O O . LEU A 1 351 ? 21.143 25.924 9.479 1.00 36.44 337 LEU X O 1
ATOM 2578 N N . ARG A 1 352 ? 20.487 25.202 7.477 1.00 34.60 338 ARG X N 1
ATOM 2579 C CA . ARG A 1 352 ? 21.573 24.274 7.311 1.00 35.75 338 ARG X CA 1
ATOM 2580 C C . ARG A 1 352 ? 22.226 24.407 5.925 1.00 34.58 338 ARG X C 1
ATOM 2581 O O . ARG A 1 352 ? 21.525 24.405 4.901 1.00 35.75 338 ARG X O 1
ATOM 2589 N N . HIS A 1 353 ? 23.566 24.497 5.896 1.00 33.20 339 HIS X N 1
ATOM 2590 C CA . HIS A 1 353 ? 24.319 24.523 4.643 1.00 31.93 339 HIS X CA 1
ATOM 2591 C C . HIS A 1 353 ? 25.402 23.504 4.642 1.00 33.21 339 HIS X C 1
ATOM 2592 O O . HIS A 1 353 ? 26.340 23.617 5.436 1.00 32.80 339 HIS X O 1
ATOM 2599 N N . LYS A 1 354 ? 25.332 22.523 3.757 1.00 35.47 340 LYS X N 1
ATOM 2600 C CA . LYS A 1 354 ? 26.392 21.510 3.611 1.00 40.37 340 LYS X CA 1
ATOM 2601 C C . LYS A 1 354 ? 27.354 21.967 2.533 1.00 40.41 340 LYS X C 1
ATOM 2602 O O . LYS A 1 354 ? 26.947 22.351 1.472 1.00 38.72 340 LYS X O 1
ATOM 2608 N N . PHE A 1 355 ? 28.638 21.905 2.836 1.00 40.46 341 PHE X N 1
ATOM 2609 C CA . PHE A 1 355 ? 29.663 22.259 1.863 1.00 44.76 341 PHE X CA 1
ATOM 2610 C C . PHE A 1 355 ? 30.705 21.133 1.675 1.00 46.61 341 PHE X C 1
ATOM 2611 O O . PHE A 1 355 ? 30.734 20.051 2.295 1.00 45.23 341 PHE X O 1
#

Nearest PDB structures (foldseek):
  3a2s-assembly1_X  TM=1.002E+00  e=2.495E-66  Neisseria meningitidis
  7de8-assembly1_X  TM=1.001E+00  e=3.066E-64  Neisseria meningitidis
  5mds-assembly1_C  TM=7.446E-01  e=2.764E-17  Vibrio harveyi
  5o77-assembly1_A  TM=6.898E-01  e=1.527E-12  Klebsiella pneumoniae
  5fvn-assembly2_D  TM=6.215E-01  e=4.361E-11  Enterobacter cloacae

Solvent-accessible surface area: 17592 Å² total; per-residue (Å²): 151,107,40,96,35,4,10,65,24,19,10,57,5,53,17,88,42,84,20,62,74,101,81,215,38,169,57,9,84,14,164,70,47,96,94,157,16,25,10,34,2,37,55,0,65,82,8,70,110,101,80,61,115,59,59,66,29,22,83,21,68,14,8,88,34,17,106,69,68,108,58,103,43,183,17,41,54,29,11,32,122,10,74,96,16,75,93,6,11,60,27,42,23,29,0,24,0,9,2,58,45,3,7,112,27,7,51,54,20,25,18,1,97,100,1,95,55,2,0,3,0,20,26,1,22,31,1,42,29,59,39,92,6,73,17,81,26,35,65,100,166,77,21,103,26,17,21,90,4,66,6,38,63,55,80,31,14,88,123,9,80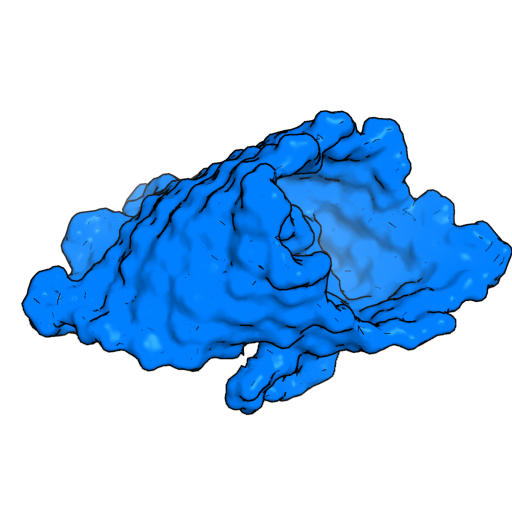,196,139,102,116,86,48,18,24,44,11,117,4,40,13,102,50,77,96,80,85,24,126,15,27,25,82,1,2,14,78,3,90,46,3,3,19,39,90,97,18,72,58,40,69,14,94,56,90,126,17,66,29,1,65,25,6,57,0,66,1,83,1,40,15,43,81,36,129,89,51,43,55,4,80,8,30,6,77,9,3,2,71,11,31,74,136,47,112,60,109,45,100,54,33,53,8,49,0,52,6,41,9,30,6,114,85,136,62,76,56,22,52,28,66,1,100,0,27,0,95,79,5,73,41,38,39,101,156,35,22,105,63,29,5,55,3,54,0,58,17,23,18,92,29,132,57,208,119,29,7,27,4,69,7,20,0,134,2,106,51,10,121,53,87,62,64,33,38,33,48,10,45,14,78,9,101,29,66,99,77

Radius of gyration: 21.03 Å; Cα contacts (8 Å, |Δi|>4): 976; chains: 1; bounding box: 48×41×56 Å

B-factor: mean 47.26, std 13.22, range [25.51, 115.13]

Secondary structure (DSSP, 8-state):
-EEEEEEEEEEEEEEEEEETTT--STTSB-PPEEEEEE---EEEEEEEEE-SSS-EEEEEEEEE--TTS----SS-EEEEEEEEETTEEEEEEEEEPHHHHHGGGT------GGGTTTTS-TTGGGG--EEEEEEEEPPPBTTEEEEEEEE-HHHH-STTTTS--SPP--EEEEEEEEEETTEEEEEEEEEEEEEEE-TTS-B--TT-TT-EEEEEEEEEEEEEEEEETTEEEEEEEEEEEEEE-SSSTTTTPEEEEEEEEEEEEE-BTTEEEEEEEEEEPPEEETTEEEGGG-EEEEEEEEEEESSSSEEEEEEEEEEEESSTTS-EEEEEEEEEEEEE-

Foldseek 3Di:
DKDKWWKWKWWKKKKKKQFLVPDPPPNSIDDIDIDTATQFTKIKMKDWADPDDQKIKIWMKIFTDHPVPDDDDIRQPPTWIWMAGLFFIKTFAQHWFLVQVVCVLFWVFTDHPVCCVWRTVNLVCLATGTFRWMKGKGDQDPQKIKMKIKHWQCRLPVPCVVPVPDPGQIKIKMKMKGDDDQKIKMKIKMWGQKFWAAPSGHTDRPPDVRTFIWGGWMKIKMKIDGGDDQKDKMKMKMKTKTAGCDPDPLGGFIKIKIKMKMKIWGDDPQKIKMKMKMWICFIQDSNHTFQQATKIKMKIWMWGPPDPFKIKTKMWMWMWGGDDNRIMIMIMMIIMMMGID